Protein AF-X0X2I0-F1 (afdb_monomer_lite)

Structure (mmCIF, N/CA/C/O backbone):
data_AF-X0X2I0-F1
#
_entry.id   AF-X0X2I0-F1
#
loop_
_atom_site.group_PDB
_atom_site.id
_atom_site.type_symbol
_atom_site.label_atom_id
_atom_site.label_alt_id
_atom_site.label_comp_id
_atom_site.label_asym_id
_atom_site.label_entity_id
_atom_site.label_seq_id
_atom_site.pdbx_PDB_ins_code
_atom_site.Cartn_x
_atom_site.Cartn_y
_atom_site.Cartn_z
_atom_site.occupancy
_atom_site.B_iso_or_equiv
_atom_site.auth_seq_id
_atom_site.auth_comp_id
_atom_site.auth_asym_id
_atom_site.auth_atom_id
_atom_site.pdbx_PDB_model_num
ATOM 1 N N . MET A 1 1 ? -10.899 -8.894 27.231 1.00 37.53 1 MET A N 1
ATOM 2 C CA . MET A 1 1 ? -10.251 -10.220 27.213 1.00 37.53 1 MET A CA 1
ATOM 3 C C . MET A 1 1 ? -8.743 -10.016 27.276 1.00 37.53 1 MET A C 1
ATOM 5 O O . MET A 1 1 ? -8.305 -8.970 26.803 1.00 37.53 1 MET A O 1
ATOM 9 N N . PRO A 1 2 ? -7.964 -10.907 27.913 1.00 37.53 2 PRO A N 1
ATOM 10 C CA . PRO A 1 2 ? -6.510 -10.796 27.918 1.00 37.53 2 PRO A CA 1
ATOM 11 C C . PRO A 1 2 ? -5.947 -11.246 26.560 1.00 37.53 2 PRO A C 1
ATOM 13 O O . PRO A 1 2 ? -6.322 -12.302 26.063 1.00 37.53 2 PRO A O 1
ATOM 16 N N . TYR A 1 3 ? -5.078 -10.418 25.983 1.00 39.59 3 TYR A N 1
ATOM 17 C CA . TYR A 1 3 ? -4.310 -10.673 24.759 1.00 39.59 3 TYR A CA 1
ATOM 18 C C . TYR A 1 3 ? -3.395 -11.897 24.941 1.00 39.59 3 TYR A C 1
ATOM 20 O O . TYR A 1 3 ? -2.726 -11.996 25.975 1.00 39.59 3 TYR A O 1
ATOM 28 N N . LYS A 1 4 ? -3.356 -12.819 23.971 1.00 44.94 4 LYS A N 1
ATOM 29 C CA . LYS A 1 4 ? -2.379 -13.922 23.931 1.00 44.94 4 LYS A CA 1
ATOM 30 C C . LYS A 1 4 ? -1.211 -13.520 23.031 1.00 44.94 4 LYS A C 1
ATOM 32 O O . LYS A 1 4 ? -1.425 -13.100 21.904 1.00 44.94 4 LYS A O 1
ATOM 37 N N . GLU A 1 5 ? 0.021 -13.689 23.509 1.00 47.94 5 GLU A N 1
ATOM 38 C CA . GLU A 1 5 ? 1.270 -13.317 22.810 1.00 47.94 5 GLU A CA 1
ATOM 39 C C . GLU A 1 5 ? 1.488 -13.989 21.432 1.00 47.94 5 GLU A C 1
ATOM 41 O O . GLU A 1 5 ? 2.443 -13.647 20.740 1.00 47.94 5 GLU A O 1
ATOM 46 N N . GLU A 1 6 ? 0.610 -14.905 21.013 1.00 59.06 6 GLU A N 1
ATOM 47 C CA . GLU A 1 6 ? 0.691 -15.657 19.752 1.00 59.06 6 GLU A CA 1
ATOM 48 C C . GLU A 1 6 ? -0.297 -15.182 18.668 1.00 59.06 6 GLU A C 1
ATOM 50 O O . GLU A 1 6 ? -0.252 -15.685 17.546 1.00 59.06 6 GLU A O 1
ATOM 55 N N . GLU A 1 7 ? -1.186 -14.227 18.964 1.00 67.81 7 GLU A N 1
ATOM 56 C CA . GLU A 1 7 ? -2.144 -13.713 17.976 1.00 67.81 7 GLU A CA 1
ATOM 57 C C . GLU A 1 7 ? -1.431 -12.776 16.981 1.00 67.81 7 GLU A C 1
ATOM 59 O O . GLU A 1 7 ? -0.816 -11.787 17.398 1.00 67.81 7 GLU A O 1
ATOM 64 N N . PRO A 1 8 ? -1.462 -13.065 15.665 1.00 75.88 8 PRO A N 1
ATOM 65 C CA . PRO A 1 8 ? -0.868 -12.172 14.679 1.00 75.88 8 PRO A CA 1
ATOM 66 C C . PRO A 1 8 ? -1.657 -10.863 14.649 1.00 75.88 8 PRO A C 1
ATOM 68 O O . PRO A 1 8 ? -2.876 -10.890 14.696 1.00 75.88 8 PRO A O 1
ATOM 71 N N . PHE A 1 9 ? -0.997 -9.712 14.511 1.00 81.94 9 PHE A N 1
ATOM 72 C CA . PHE A 1 9 ? -1.718 -8.464 14.236 1.00 81.94 9 PHE A CA 1
ATOM 73 C C . PHE A 1 9 ? -2.444 -8.549 12.888 1.00 81.94 9 PHE A C 1
ATOM 75 O O . PHE A 1 9 ? -1.955 -9.205 11.962 1.00 81.94 9 PHE A O 1
ATOM 82 N N . LEU A 1 10 ? -3.547 -7.805 12.731 1.00 82.81 10 LEU A N 1
ATOM 83 C CA . LEU A 1 10 ? -4.323 -7.768 11.483 1.00 82.81 10 LEU A CA 1
ATOM 84 C C . LEU A 1 10 ? -3.435 -7.483 10.259 1.00 82.81 10 LEU A C 1
ATOM 86 O O . LEU A 1 10 ? -3.594 -8.118 9.224 1.00 82.81 10 LEU A O 1
ATOM 90 N N . ILE A 1 11 ? -2.447 -6.599 10.402 1.00 79.62 11 ILE A N 1
ATOM 91 C CA . ILE A 1 11 ? -1.491 -6.257 9.338 1.00 79.62 11 ILE A CA 1
ATOM 92 C C . ILE A 1 11 ? -0.655 -7.468 8.887 1.00 79.62 11 ILE A C 1
ATOM 94 O O . ILE A 1 11 ? -0.419 -7.699 7.707 1.00 79.62 11 ILE A O 1
ATOM 98 N N . SER A 1 12 ? -0.255 -8.320 9.834 1.00 78.44 12 SER A N 1
ATOM 99 C CA . SER A 1 12 ? 0.484 -9.545 9.521 1.00 78.44 12 SER A CA 1
ATOM 100 C C . SER A 1 12 ? -0.419 -10.565 8.835 1.00 78.44 12 SER A C 1
ATOM 102 O O . SER A 1 12 ? 0.041 -11.276 7.947 1.00 78.44 12 SER A O 1
ATOM 104 N N . TYR A 1 13 ? -1.699 -10.613 9.208 1.00 83.50 13 TYR A N 1
ATOM 105 C CA . TYR A 1 13 ? -2.690 -11.494 8.595 1.00 83.50 13 TYR A CA 1
ATOM 106 C C . TYR A 1 13 ? -3.010 -11.095 7.146 1.00 83.50 13 TYR A C 1
ATOM 108 O O . TYR A 1 13 ? -2.977 -11.942 6.254 1.00 83.50 13 TYR A O 1
ATOM 116 N N . LEU A 1 14 ? -3.267 -9.807 6.894 1.00 83.56 14 LEU A N 1
ATOM 117 C CA . LEU A 1 14 ? -3.578 -9.284 5.559 1.00 83.56 14 LEU A CA 1
ATOM 118 C C . LEU A 1 14 ? -2.376 -9.388 4.608 1.00 83.56 14 LEU A C 1
ATOM 120 O O . LEU A 1 14 ? -2.541 -9.774 3.447 1.00 83.56 14 LEU A O 1
ATOM 124 N N . GLY A 1 15 ? -1.166 -9.103 5.103 1.00 78.62 15 GLY A N 1
ATOM 125 C CA . GLY A 1 15 ? 0.053 -9.146 4.301 1.00 78.62 15 GLY A CA 1
ATOM 126 C C . GLY A 1 15 ? 0.651 -10.533 4.074 1.00 78.62 15 GLY A C 1
ATOM 127 O O . GLY A 1 15 ? 1.355 -10.742 3.078 1.00 78.62 15 GLY A O 1
ATOM 128 N N . ALA A 1 16 ? 0.368 -11.504 4.949 1.00 80.50 16 ALA A N 1
ATOM 129 C CA . ALA A 1 16 ? 0.999 -12.822 4.905 1.00 80.50 16 ALA A CA 1
ATOM 130 C C . ALA A 1 16 ? 0.879 -13.531 3.543 1.00 80.50 16 ALA A C 1
ATOM 132 O O . ALA A 1 16 ? 1.917 -13.994 3.057 1.00 80.50 16 ALA A O 1
ATOM 133 N N . PRO A 1 17 ? -0.295 -13.605 2.878 1.00 83.50 17 PRO A N 1
ATOM 134 C CA . PRO A 1 17 ? -0.405 -14.291 1.591 1.00 83.50 17 PRO A CA 1
ATOM 135 C C . PRO A 1 17 ? 0.481 -13.665 0.506 1.00 83.50 17 PRO A C 1
ATOM 137 O O . PRO A 1 17 ? 1.202 -14.379 -0.193 1.00 83.50 17 PRO A O 1
ATOM 140 N N . ALA A 1 18 ? 0.482 -12.332 0.403 1.00 81.25 18 ALA A N 1
ATOM 141 C CA . ALA A 1 18 ? 1.259 -11.607 -0.600 1.00 81.25 18 ALA A CA 1
ATOM 142 C C . ALA A 1 18 ? 2.767 -11.802 -0.396 1.00 81.25 18 ALA A C 1
ATOM 144 O O . ALA A 1 18 ? 3.488 -12.097 -1.348 1.00 81.25 18 ALA A O 1
ATOM 145 N N . VAL A 1 19 ? 3.235 -11.710 0.852 1.00 82.19 19 VAL A N 1
ATOM 146 C CA . VAL A 1 19 ? 4.648 -11.907 1.204 1.00 82.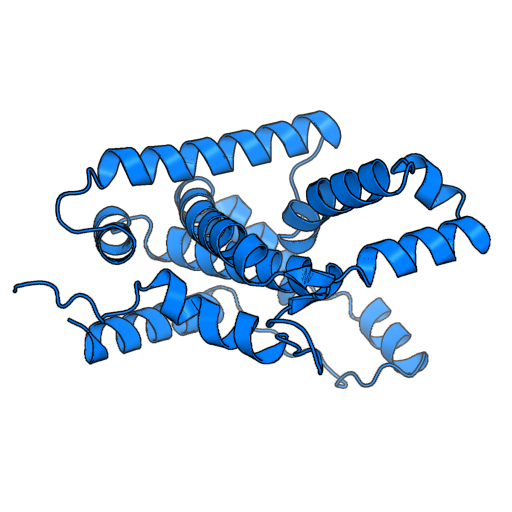19 19 VAL A CA 1
ATOM 147 C C . VAL A 1 19 ? 5.071 -13.367 1.005 1.00 82.19 19 VAL A C 1
ATOM 149 O O . VAL A 1 19 ? 6.121 -13.637 0.424 1.00 82.19 19 VAL A O 1
ATOM 152 N N . THR A 1 20 ? 4.258 -14.328 1.448 1.00 85.81 20 THR A N 1
ATOM 153 C CA . THR A 1 20 ? 4.604 -15.760 1.424 1.00 85.81 20 THR A CA 1
ATOM 154 C C . THR A 1 20 ? 4.764 -16.291 0.004 1.00 85.81 20 THR A C 1
ATOM 156 O O . THR A 1 20 ? 5.691 -17.059 -0.255 1.00 85.81 20 THR A O 1
ATOM 159 N N . ASN A 1 21 ? 3.942 -15.820 -0.937 1.00 85.31 21 ASN A N 1
ATOM 160 C CA . ASN A 1 21 ? 3.994 -16.249 -2.336 1.00 85.31 21 ASN A CA 1
ATOM 161 C C . ASN A 1 21 ? 5.296 -15.870 -3.060 1.00 85.31 21 ASN A C 1
ATOM 163 O O . ASN A 1 21 ? 5.606 -16.447 -4.102 1.00 85.31 21 ASN A O 1
ATOM 167 N N . VAL A 1 22 ? 6.069 -14.922 -2.523 1.00 86.44 22 VAL A N 1
ATOM 168 C CA . VAL A 1 22 ? 7.297 -14.420 -3.159 1.00 86.44 22 VAL A CA 1
ATOM 169 C C . VAL A 1 22 ? 8.565 -14.672 -2.337 1.00 86.44 22 VAL A C 1
ATOM 171 O O . VAL A 1 22 ? 9.672 -14.383 -2.805 1.00 86.44 22 VAL A O 1
ATOM 174 N N . ILE A 1 23 ? 8.443 -15.244 -1.131 1.00 88.25 23 ILE A N 1
ATOM 175 C CA . ILE A 1 23 ? 9.597 -15.645 -0.320 1.00 88.25 23 ILE A CA 1
ATOM 176 C C . ILE A 1 23 ? 10.363 -16.770 -1.022 1.00 88.25 23 ILE A C 1
ATOM 178 O O . ILE A 1 23 ? 9.817 -17.786 -1.447 1.00 88.25 23 ILE A O 1
ATOM 182 N N . LYS A 1 24 ? 11.684 -16.611 -1.069 1.00 88.06 24 LYS A N 1
ATOM 183 C CA . LYS A 1 24 ? 12.642 -17.593 -1.576 1.00 88.06 24 LYS A CA 1
ATOM 184 C C . LYS A 1 24 ? 13.616 -17.973 -0.460 1.00 88.06 24 LYS A C 1
ATOM 186 O O . LYS A 1 24 ? 13.961 -17.159 0.398 1.00 88.06 24 LYS A O 1
ATOM 191 N N . THR A 1 25 ? 14.111 -19.207 -0.475 1.00 86.88 25 THR A N 1
ATOM 192 C CA . THR A 1 25 ? 15.126 -19.700 0.474 1.00 86.88 25 THR A CA 1
ATOM 193 C C . THR A 1 25 ? 16.482 -19.868 -0.210 1.00 86.88 25 THR A C 1
ATOM 195 O O . THR A 1 25 ? 16.579 -19.991 -1.434 1.00 86.88 25 THR A O 1
ATOM 198 N N . ARG A 1 26 ? 17.573 -19.812 0.564 1.00 80.44 26 ARG A N 1
ATOM 199 C CA . ARG A 1 26 ? 18.921 -20.160 0.084 1.00 80.44 26 ARG A CA 1
ATOM 200 C C . ARG A 1 26 ? 19.357 -21.466 0.745 1.00 80.44 26 ARG A C 1
ATOM 202 O O . ARG A 1 26 ? 19.057 -21.683 1.909 1.00 80.44 26 ARG A O 1
ATOM 209 N N . LEU A 1 27 ? 20.154 -22.272 0.040 1.00 74.88 27 LEU A N 1
ATOM 210 C CA . LEU A 1 27 ? 20.738 -23.513 0.580 1.00 74.88 27 LEU A CA 1
ATOM 211 C C . LEU A 1 27 ? 21.545 -23.300 1.878 1.00 74.88 27 LEU A C 1
ATOM 213 O O . LEU A 1 27 ? 21.578 -24.186 2.719 1.00 74.88 27 LEU A O 1
ATOM 217 N N . LEU A 1 28 ? 22.176 -22.130 2.046 1.00 77.56 28 LEU A N 1
ATOM 218 C CA . LEU A 1 28 ? 22.989 -21.765 3.220 1.00 77.56 28 LEU A CA 1
ATOM 219 C C . LEU A 1 28 ? 22.656 -20.364 3.767 1.00 77.56 28 LEU A C 1
ATOM 221 O O . LEU A 1 28 ? 23.515 -19.666 4.298 1.00 77.56 28 LEU A O 1
ATOM 225 N N . GLY A 1 29 ? 21.419 -19.899 3.592 1.00 75.25 29 GLY A N 1
ATOM 226 C CA . GLY A 1 29 ? 21.012 -18.573 4.057 1.00 75.25 29 GLY A CA 1
ATOM 227 C C . GLY A 1 29 ? 19.517 -18.481 4.326 1.00 75.25 29 GLY A C 1
ATOM 228 O O . GLY A 1 29 ? 18.729 -19.217 3.739 1.00 75.25 29 GLY A O 1
ATOM 229 N N . GLY A 1 30 ? 19.142 -17.565 5.218 1.00 88.62 30 GLY A N 1
ATOM 230 C CA . GLY A 1 30 ? 17.748 -17.350 5.601 1.00 88.62 30 GLY A CA 1
ATOM 231 C C . GLY A 1 30 ? 16.837 -16.908 4.442 1.00 88.62 30 GLY A C 1
ATOM 232 O O . GLY A 1 30 ? 17.316 -16.638 3.331 1.00 88.62 30 GLY A O 1
ATOM 233 N N . PRO A 1 31 ? 15.521 -16.820 4.701 1.00 91.56 31 PRO A N 1
ATOM 234 C CA . PRO A 1 31 ? 14.540 -16.411 3.704 1.00 91.56 31 PRO A CA 1
ATOM 235 C C . PRO A 1 31 ? 14.810 -14.991 3.191 1.00 91.56 31 PRO A C 1
ATOM 237 O O . PRO A 1 31 ? 15.255 -14.102 3.929 1.00 91.56 31 PRO A O 1
ATOM 240 N N . TYR A 1 32 ? 14.542 -14.782 1.906 1.00 91.00 32 TYR A N 1
ATOM 241 C CA . TYR A 1 32 ? 14.705 -13.505 1.221 1.00 91.00 32 TYR A CA 1
ATOM 242 C C . TYR A 1 32 ? 13.575 -13.276 0.218 1.00 91.00 32 TYR A C 1
ATOM 244 O O . TYR A 1 32 ? 12.905 -14.213 -0.208 1.00 91.00 32 TYR A O 1
ATOM 252 N N . ILE A 1 33 ? 13.420 -12.025 -0.186 1.00 90.00 33 ILE A N 1
ATOM 253 C CA . ILE A 1 33 ? 12.563 -11.582 -1.285 1.00 90.00 33 ILE A CA 1
ATOM 254 C C . ILE A 1 33 ? 13.462 -10.903 -2.328 1.00 90.00 33 ILE A C 1
ATOM 256 O O . ILE A 1 33 ? 14.509 -10.350 -1.966 1.00 90.00 33 ILE A O 1
ATOM 260 N N . SER A 1 34 ? 13.144 -11.011 -3.621 1.00 89.25 34 SER A N 1
ATOM 261 C CA . SER A 1 34 ? 13.859 -10.186 -4.606 1.00 89.25 34 SER A CA 1
ATOM 262 C C . SER A 1 34 ? 13.459 -8.726 -4.416 1.00 89.25 34 SER A C 1
ATOM 264 O O . SER A 1 34 ? 12.368 -8.439 -3.930 1.00 89.25 34 SER A O 1
ATOM 266 N N . PHE A 1 35 ? 14.333 -7.796 -4.762 1.00 84.81 35 PHE A N 1
ATOM 267 C CA . PHE A 1 35 ? 14.056 -6.378 -4.597 1.00 84.81 35 PHE A CA 1
ATOM 268 C C . PHE A 1 35 ? 12.887 -5.912 -5.485 1.00 84.81 35 PHE A C 1
ATOM 270 O O . PHE A 1 35 ? 12.046 -5.134 -5.049 1.00 84.81 35 PHE A O 1
ATOM 277 N N . HIS A 1 36 ? 12.741 -6.492 -6.678 1.00 84.69 36 HIS A N 1
ATOM 278 C CA . HIS A 1 36 ? 11.538 -6.340 -7.496 1.00 84.69 36 HIS A CA 1
ATOM 279 C C . HIS A 1 36 ? 10.265 -6.850 -6.796 1.00 84.69 36 HIS A C 1
ATOM 281 O O . HIS A 1 36 ? 9.284 -6.115 -6.684 1.00 84.69 36 HIS A O 1
ATOM 287 N N . ASP A 1 37 ? 10.278 -8.093 -6.296 1.00 88.31 37 ASP A N 1
ATOM 288 C CA . ASP A 1 37 ? 9.114 -8.681 -5.612 1.00 88.31 37 ASP A CA 1
ATOM 289 C C . ASP A 1 37 ? 8.760 -7.880 -4.346 1.00 88.31 37 ASP A C 1
ATOM 291 O O . ASP A 1 37 ? 7.590 -7.734 -4.003 1.00 88.31 37 ASP A O 1
ATOM 295 N N . PHE A 1 38 ? 9.765 -7.307 -3.678 1.00 88.00 38 PHE A N 1
ATOM 296 C CA . PHE A 1 38 ? 9.587 -6.420 -2.534 1.00 88.00 38 PHE A CA 1
ATOM 297 C C . PHE A 1 38 ? 8.745 -5.193 -2.894 1.00 88.00 38 PHE A C 1
ATOM 299 O O . PHE A 1 38 ? 7.786 -4.907 -2.185 1.00 88.00 38 PHE A O 1
ATOM 306 N N . PHE A 1 39 ? 9.000 -4.529 -4.022 1.00 86.94 39 PHE A N 1
ATOM 307 C CA . PHE A 1 39 ? 8.194 -3.379 -4.458 1.00 86.94 39 PHE A CA 1
ATOM 308 C C . PHE A 1 39 ? 6.769 -3.723 -4.841 1.00 86.94 39 PHE A C 1
ATOM 310 O O . PHE A 1 39 ? 5.852 -2.951 -4.552 1.00 86.94 39 PHE A O 1
ATOM 317 N N . LEU A 1 40 ? 6.572 -4.879 -5.473 1.00 88.00 40 LEU A N 1
ATOM 318 C CA . LEU A 1 40 ? 5.231 -5.360 -5.780 1.00 88.00 40 LEU A CA 1
ATOM 319 C C . LEU A 1 40 ? 4.440 -5.603 -4.495 1.00 88.00 40 LEU A C 1
ATOM 321 O O . LEU A 1 40 ? 3.294 -5.168 -4.393 1.00 88.00 40 LEU A O 1
ATOM 325 N N . VAL A 1 41 ? 5.076 -6.214 -3.494 1.00 90.75 41 VAL A N 1
ATOM 326 C CA . VAL A 1 41 ? 4.486 -6.405 -2.167 1.00 90.75 41 VAL A CA 1
ATOM 327 C C . VAL A 1 41 ? 4.180 -5.062 -1.500 1.00 90.75 41 VAL A C 1
ATOM 329 O O . VAL A 1 41 ? 3.057 -4.880 -1.038 1.00 90.75 41 VAL A O 1
ATOM 332 N N . LEU A 1 42 ? 5.118 -4.105 -1.487 1.00 91.69 42 LEU A N 1
ATOM 333 C CA . LEU A 1 42 ? 4.876 -2.775 -0.910 1.00 91.69 42 LEU A CA 1
ATOM 334 C C . LEU A 1 42 ? 3.689 -2.079 -1.585 1.00 91.69 42 LEU A C 1
ATOM 336 O O . LEU A 1 42 ? 2.807 -1.574 -0.899 1.00 91.69 42 LEU A O 1
ATOM 340 N N . SER A 1 43 ? 3.636 -2.095 -2.918 1.00 91.62 43 SER A N 1
ATOM 341 C CA . SER A 1 43 ? 2.561 -1.457 -3.688 1.00 91.62 43 SER A CA 1
ATOM 342 C C . SER A 1 43 ? 1.206 -2.103 -3.407 1.00 91.62 43 SER A C 1
ATOM 344 O O . SER A 1 43 ? 0.218 -1.404 -3.179 1.00 91.62 43 SER A O 1
ATOM 346 N N . TYR A 1 44 ? 1.157 -3.437 -3.383 1.00 92.12 44 TYR A N 1
ATOM 347 C CA . TYR A 1 44 ? -0.060 -4.192 -3.095 1.00 92.12 44 TYR A CA 1
ATOM 348 C C . TYR A 1 44 ? -0.587 -3.912 -1.683 1.00 92.12 44 TYR A C 1
ATOM 350 O O . TYR A 1 44 ? -1.778 -3.645 -1.503 1.00 92.12 44 TYR A O 1
ATOM 358 N N . LEU A 1 45 ? 0.294 -3.931 -0.683 1.00 93.38 45 LEU A N 1
ATOM 359 C CA . LEU A 1 45 ? -0.098 -3.739 0.711 1.00 93.38 45 LEU A CA 1
ATOM 360 C C . LEU A 1 45 ? -0.445 -2.288 1.018 1.00 93.38 45 LEU A C 1
ATOM 362 O O . LEU A 1 45 ? -1.433 -2.040 1.701 1.00 93.38 45 LEU A O 1
ATOM 366 N N . TYR A 1 46 ? 0.263 -1.327 0.426 1.00 95.50 46 TYR A N 1
ATOM 367 C CA . TYR A 1 46 ? -0.129 0.077 0.512 1.00 95.50 46 TYR A CA 1
ATOM 368 C C . TYR A 1 46 ? -1.518 0.308 -0.093 1.00 95.50 46 TYR A C 1
ATOM 370 O O . TYR A 1 46 ? -2.359 0.963 0.518 1.00 95.50 46 TYR A O 1
ATOM 378 N N . THR A 1 47 ? -1.784 -0.273 -1.270 1.00 95.62 47 THR A N 1
ATOM 379 C CA . THR A 1 47 ? -3.098 -0.204 -1.932 1.00 95.62 47 THR A CA 1
ATOM 380 C C . THR A 1 47 ? -4.184 -0.809 -1.042 1.00 95.62 47 THR A C 1
ATOM 382 O O . THR A 1 47 ? -5.204 -0.174 -0.790 1.00 95.62 47 THR A O 1
ATOM 385 N N . THR A 1 48 ? -3.945 -2.011 -0.511 1.00 95.06 48 THR A N 1
ATOM 386 C CA . THR A 1 48 ? -4.875 -2.715 0.386 1.00 95.06 48 THR A CA 1
ATOM 387 C C . THR A 1 48 ? -5.161 -1.898 1.646 1.00 95.06 48 THR A C 1
ATOM 389 O O . THR A 1 48 ? -6.323 -1.700 2.009 1.00 95.06 48 THR A O 1
ATOM 392 N N . GLY A 1 49 ? -4.115 -1.355 2.273 1.00 96.19 49 GLY A N 1
ATOM 393 C CA . GLY A 1 49 ? -4.226 -0.463 3.420 1.00 96.19 49 GLY A CA 1
ATOM 394 C C . GLY A 1 49 ? -5.031 0.793 3.094 1.00 96.19 49 GLY A C 1
ATOM 395 O O . GLY A 1 49 ? -5.940 1.144 3.843 1.00 96.19 49 GLY A O 1
ATOM 396 N N . ALA A 1 50 ? -4.773 1.441 1.956 1.00 97.94 50 ALA A N 1
ATOM 397 C CA . ALA A 1 50 ? -5.494 2.641 1.531 1.00 97.94 50 ALA A CA 1
ATOM 398 C C . ALA A 1 50 ? -6.983 2.384 1.288 1.00 97.94 50 ALA A C 1
ATOM 400 O O . ALA A 1 50 ? -7.829 3.139 1.770 1.00 97.94 50 ALA A O 1
ATOM 401 N N . ILE A 1 51 ? -7.326 1.280 0.633 1.00 97.75 51 ILE A N 1
ATOM 402 C CA . ILE A 1 51 ? -8.721 0.866 0.449 1.00 97.75 51 ILE A CA 1
ATOM 403 C C . ILE A 1 51 ? -9.389 0.642 1.810 1.00 97.75 51 ILE A C 1
ATOM 405 O O . ILE A 1 51 ? -10.463 1.179 2.078 1.00 97.75 51 ILE A O 1
ATOM 409 N N . LEU A 1 52 ? -8.720 -0.063 2.724 1.00 96.38 52 LEU A N 1
ATOM 410 C CA . LEU A 1 52 ? -9.248 -0.315 4.062 1.00 96.38 52 LEU A CA 1
ATOM 411 C C . LEU A 1 52 ? -9.429 0.976 4.882 1.00 96.38 52 LEU A C 1
ATOM 413 O O . LEU A 1 52 ? -10.461 1.170 5.534 1.00 96.38 52 LEU A O 1
ATOM 417 N N . GLY A 1 53 ? -8.447 1.877 4.833 1.00 97.12 53 GLY A N 1
ATOM 418 C CA . GLY A 1 53 ? -8.479 3.181 5.493 1.00 97.12 53 GLY A CA 1
ATOM 419 C C . GLY A 1 53 ? -9.598 4.081 4.969 1.00 97.12 53 GLY A C 1
ATOM 420 O O . GLY A 1 53 ? -10.264 4.751 5.764 1.00 97.12 53 GLY A O 1
ATOM 421 N N . ARG A 1 54 ? -9.858 4.047 3.655 1.00 97.81 54 ARG A N 1
ATOM 422 C CA . ARG A 1 54 ? -10.995 4.723 3.013 1.00 97.81 54 ARG A CA 1
ATOM 423 C C . ARG A 1 54 ? -12.320 4.117 3.482 1.00 97.81 54 ARG A C 1
ATOM 425 O O . ARG A 1 54 ? -13.139 4.828 4.072 1.00 97.81 54 ARG A O 1
ATOM 432 N N . ALA A 1 55 ? -12.495 2.806 3.319 1.00 96.88 55 ALA A N 1
ATOM 433 C CA . ALA A 1 55 ? -13.727 2.083 3.646 1.00 96.88 55 ALA A CA 1
ATOM 434 C C . ALA A 1 55 ? -14.115 2.175 5.134 1.00 96.88 55 ALA A C 1
ATOM 436 O O . ALA A 1 55 ? -15.295 2.150 5.503 1.00 96.88 55 ALA A O 1
ATOM 437 N N . ARG A 1 56 ? -13.1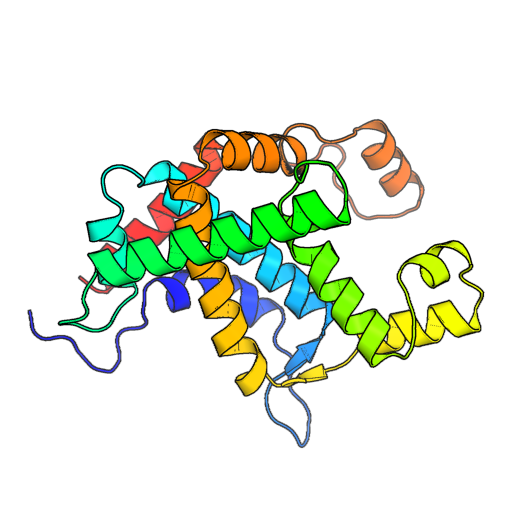25 2.284 6.031 1.00 95.56 56 ARG A N 1
ATOM 438 C CA . ARG A 1 56 ? -13.324 2.396 7.486 1.00 95.56 56 ARG A CA 1
ATOM 439 C C . ARG A 1 56 ? -12.971 3.766 8.052 1.00 95.56 56 ARG A C 1
ATOM 441 O O . ARG A 1 56 ? -12.811 3.873 9.264 1.00 95.56 56 ARG A O 1
ATOM 448 N N . ARG A 1 57 ? -12.953 4.831 7.244 1.00 94.69 57 ARG A N 1
ATOM 449 C CA . ARG A 1 57 ? -12.607 6.198 7.686 1.00 94.69 57 ARG A CA 1
ATOM 450 C C . ARG A 1 57 ? -13.347 6.647 8.953 1.00 94.69 57 ARG A C 1
ATOM 452 O O . ARG A 1 57 ? -12.733 7.162 9.881 1.00 94.69 57 ARG A O 1
ATOM 459 N N . SER A 1 58 ? -14.656 6.398 9.037 1.00 93.44 58 SER A N 1
ATOM 460 C CA . SER A 1 58 ? -15.482 6.755 10.207 1.00 93.44 58 SER A CA 1
ATOM 461 C C . SER A 1 58 ? -15.242 5.875 11.442 1.00 93.44 58 SER A C 1
ATOM 463 O O . SER A 1 58 ? -15.632 6.239 12.550 1.00 93.44 58 SER A O 1
ATOM 465 N N . LYS A 1 59 ? -14.594 4.719 11.269 1.00 93.81 59 LYS A N 1
ATOM 466 C CA . LYS A 1 59 ? -14.287 3.723 12.307 1.00 93.81 59 LYS A CA 1
ATOM 467 C C . LYS A 1 59 ? -12.781 3.458 12.422 1.00 93.81 59 LYS A C 1
ATOM 469 O O . LYS A 1 59 ? -12.373 2.412 12.925 1.00 93.81 59 LYS A O 1
ATOM 474 N N . LEU A 1 60 ? -11.951 4.405 11.987 1.00 92.62 60 LEU A N 1
ATOM 475 C CA . LEU A 1 60 ? -10.507 4.221 11.855 1.00 92.62 60 LEU A CA 1
ATOM 476 C C . LEU A 1 60 ? -9.828 3.886 13.187 1.00 92.62 60 LEU A C 1
ATOM 478 O O . LEU A 1 60 ? -8.952 3.033 13.242 1.00 92.62 60 LEU A O 1
ATOM 482 N N . SER A 1 61 ? -10.276 4.492 14.286 1.00 90.75 61 SER A N 1
ATOM 483 C CA . SER A 1 61 ? -9.752 4.190 15.623 1.00 90.75 61 SER A CA 1
ATOM 484 C C . SER A 1 61 ? -10.069 2.764 16.086 1.00 90.75 61 SER A C 1
ATOM 486 O O . SER A 1 61 ? -9.320 2.204 16.879 1.00 90.75 61 SER A O 1
ATOM 488 N N . ILE A 1 62 ? -11.157 2.156 15.603 1.00 90.69 62 ILE A N 1
ATOM 489 C CA . ILE A 1 62 ? -11.470 0.745 15.870 1.00 90.69 62 ILE A CA 1
ATOM 490 C C . ILE A 1 62 ? -10.542 -0.141 15.045 1.00 90.69 62 ILE A C 1
ATOM 492 O O . ILE A 1 62 ? -9.969 -1.076 15.591 1.00 90.69 62 ILE A O 1
ATOM 496 N N . LEU A 1 63 ? -10.352 0.188 13.764 1.00 91.00 63 LEU A N 1
ATOM 497 C CA . LEU A 1 63 ? -9.426 -0.529 12.891 1.00 91.00 63 LEU A CA 1
ATOM 498 C C . LEU A 1 63 ? -8.003 -0.533 13.467 1.00 91.00 63 LEU A C 1
ATOM 500 O O . LEU A 1 63 ? -7.406 -1.588 13.637 1.00 91.00 63 LEU A O 1
ATOM 504 N N . VAL A 1 64 ? -7.490 0.641 13.839 1.00 90.12 64 VAL A N 1
ATOM 505 C CA . VAL A 1 64 ? -6.117 0.798 14.330 1.00 90.12 64 VAL A CA 1
ATOM 506 C C . VAL A 1 64 ? -5.868 0.076 15.653 1.00 90.12 64 VAL A C 1
ATOM 508 O O . VAL A 1 64 ? -4.755 -0.385 15.880 1.00 90.12 64 VAL A O 1
ATOM 511 N N . LYS A 1 65 ? -6.883 -0.106 16.507 1.00 89.81 65 LYS A N 1
ATOM 512 C CA . LYS A 1 65 ? -6.740 -0.925 17.726 1.00 89.81 65 LYS A CA 1
ATOM 513 C C . LYS A 1 65 ? -6.307 -2.364 17.438 1.00 89.81 65 LYS A C 1
ATOM 515 O O . LYS A 1 65 ? -5.717 -2.973 18.317 1.00 89.81 65 LYS A O 1
ATOM 520 N N . MET A 1 66 ? -6.588 -2.887 16.243 1.00 88.06 66 MET A N 1
ATOM 521 C CA . MET A 1 66 ? -6.183 -4.233 15.814 1.00 88.06 66 MET A CA 1
ATOM 522 C C . MET A 1 66 ? -4.764 -4.275 15.218 1.00 88.06 66 MET A C 1
ATOM 524 O O . MET A 1 66 ? -4.270 -5.351 14.891 1.00 88.06 66 MET A O 1
ATOM 528 N N . LEU A 1 67 ? -4.116 -3.115 15.061 1.00 87.00 67 LEU A N 1
ATOM 529 C CA . LEU A 1 67 ? -2.766 -2.969 14.500 1.00 87.00 67 LEU A CA 1
ATOM 530 C C . LEU A 1 67 ? -1.712 -2.675 15.571 1.00 87.00 67 LEU A C 1
ATOM 532 O O . LEU A 1 67 ? -0.523 -2.830 15.329 1.00 87.00 67 LEU A O 1
ATOM 536 N N . VAL A 1 68 ? -2.138 -2.218 16.749 1.00 87.00 68 VAL A N 1
ATOM 537 C CA . VAL A 1 68 ? -1.240 -1.761 17.812 1.00 87.00 68 VAL A CA 1
ATOM 538 C C . VAL A 1 68 ? -1.370 -2.628 19.054 1.00 87.00 68 VAL A C 1
ATOM 540 O O . VAL A 1 68 ? -2.422 -3.201 19.333 1.00 87.00 68 VAL A O 1
ATOM 543 N N . VAL A 1 69 ? -0.301 -2.677 19.846 1.00 85.56 69 VAL A N 1
ATOM 544 C CA . VAL A 1 69 ? -0.309 -3.362 21.143 1.00 85.56 69 VAL A CA 1
ATOM 545 C C . VAL A 1 69 ? -1.370 -2.772 22.092 1.00 85.56 69 VAL A C 1
ATOM 547 O O . VAL A 1 69 ? -1.617 -1.557 22.070 1.00 85.56 69 VAL A O 1
ATOM 550 N N . PRO A 1 70 ? -1.977 -3.586 22.977 1.00 82.00 70 PRO A N 1
ATOM 551 C CA . PRO A 1 70 ? -2.893 -3.088 23.998 1.00 82.00 70 PRO A CA 1
ATOM 552 C C . PRO A 1 70 ? -2.277 -1.959 24.837 1.00 82.00 70 PRO A C 1
ATOM 554 O O . PRO A 1 70 ? -1.137 -2.045 25.285 1.00 82.00 70 PRO A O 1
ATOM 557 N N . GLY A 1 71 ? -3.045 -0.890 25.063 1.00 82.00 71 GLY A N 1
ATOM 558 C CA . GLY A 1 71 ? -2.588 0.291 25.807 1.00 82.00 71 GLY A CA 1
ATOM 559 C C . GLY A 1 71 ? -1.868 1.349 24.964 1.00 82.00 71 GLY A C 1
ATOM 560 O O . GLY A 1 71 ? -1.570 2.423 25.485 1.00 82.00 71 GLY A O 1
ATOM 561 N N . ALA A 1 72 ? -1.636 1.103 23.670 1.00 88.38 72 ALA A N 1
ATOM 562 C CA . ALA A 1 72 ? -1.103 2.117 22.767 1.00 88.38 72 ALA A CA 1
ATOM 563 C C . ALA A 1 72 ? -2.069 3.301 22.579 1.00 88.38 72 ALA A C 1
ATOM 565 O O . ALA A 1 72 ? -3.297 3.162 22.569 1.00 88.38 72 ALA A O 1
ATOM 566 N N . GLU A 1 73 ? -1.504 4.490 22.365 1.00 93.31 73 GLU A N 1
ATOM 567 C CA . GLU A 1 73 ? -2.271 5.699 22.076 1.00 93.31 73 GLU A CA 1
ATOM 568 C C . GLU A 1 73 ? -2.773 5.711 20.623 1.00 93.31 73 GLU A C 1
ATOM 570 O O . GLU A 1 73 ? -2.201 6.353 19.743 1.00 93.31 73 GLU A O 1
ATOM 575 N N . VAL A 1 74 ? -3.887 5.015 20.386 1.00 93.06 74 VAL A N 1
ATOM 576 C CA . VAL A 1 74 ? -4.529 4.823 19.069 1.00 93.06 74 VAL A CA 1
ATOM 577 C C . VAL A 1 74 ? -4.637 6.117 18.259 1.00 93.06 74 VAL A C 1
ATOM 579 O O . VAL A 1 74 ? -4.284 6.140 17.086 1.00 93.06 74 VAL A O 1
ATOM 582 N N . ASN A 1 75 ? -5.087 7.214 18.875 1.00 92.81 75 ASN A N 1
ATOM 583 C CA . ASN A 1 75 ? -5.265 8.485 18.166 1.00 92.81 75 ASN A CA 1
ATOM 584 C C . ASN A 1 75 ? -3.929 9.114 17.740 1.00 92.81 75 ASN A C 1
ATOM 586 O O . ASN A 1 75 ? -3.859 9.716 16.670 1.00 92.81 75 ASN A O 1
ATOM 590 N N . LYS A 1 76 ? -2.868 8.965 18.550 1.00 94.31 76 LYS A N 1
ATOM 591 C CA . LYS A 1 76 ? -1.522 9.412 18.162 1.00 94.31 76 LYS A CA 1
ATOM 592 C C . LYS A 1 76 ? -0.999 8.580 16.999 1.00 94.31 76 LYS A C 1
ATOM 594 O O . LYS A 1 76 ? -0.421 9.146 16.080 1.00 94.31 76 LYS A O 1
ATOM 599 N N . PHE A 1 77 ? -1.245 7.272 17.012 1.00 93.75 77 PHE A N 1
ATOM 600 C CA . PHE A 1 77 ? -0.823 6.392 15.928 1.00 93.75 77 PHE A CA 1
ATOM 601 C C . PHE A 1 77 ? -1.570 6.679 14.619 1.00 93.75 77 PHE A C 1
ATOM 603 O O . PHE A 1 77 ? -0.933 6.857 13.590 1.00 93.75 77 PHE A O 1
ATOM 610 N N . VAL A 1 78 ? -2.898 6.853 14.659 1.00 94.62 78 VAL A N 1
ATOM 611 C CA . VAL A 1 78 ? -3.686 7.310 13.495 1.00 94.62 78 VAL A CA 1
ATOM 612 C C . VAL A 1 78 ? -3.092 8.587 12.902 1.00 94.62 78 VAL A C 1
ATOM 614 O O . VAL A 1 78 ? -2.863 8.663 11.696 1.00 94.62 78 VAL A O 1
ATOM 617 N N . LYS A 1 79 ? -2.819 9.582 13.754 1.00 96.12 79 LYS A N 1
ATOM 618 C CA . LYS A 1 79 ? -2.248 10.857 13.321 1.00 96.12 79 LYS A CA 1
ATOM 619 C C . LYS A 1 79 ? -0.865 10.672 12.692 1.00 96.12 79 LYS A C 1
ATOM 621 O O . LYS A 1 79 ? -0.621 11.233 11.633 1.00 96.12 79 LYS A O 1
ATOM 626 N N . PHE A 1 80 ? -0.011 9.846 13.291 1.00 95.38 80 PHE A N 1
ATOM 627 C CA . PHE A 1 80 ? 1.300 9.499 12.742 1.00 95.38 80 PHE A CA 1
ATOM 628 C C . PHE A 1 80 ? 1.200 8.892 11.333 1.00 95.38 80 PHE A C 1
ATOM 630 O O . PHE A 1 80 ? 1.908 9.335 10.431 1.00 95.38 80 PHE A O 1
ATOM 637 N N . LEU A 1 81 ? 0.289 7.938 11.109 1.00 95.31 81 LEU A N 1
ATOM 638 C CA . LEU A 1 81 ? 0.097 7.323 9.790 1.00 95.31 81 LEU A CA 1
ATOM 639 C C . LEU A 1 81 ? -0.380 8.340 8.745 1.00 95.31 81 LEU A C 1
ATOM 641 O O . LEU A 1 81 ? 0.141 8.381 7.633 1.00 95.31 81 LEU A O 1
ATOM 645 N N . GLN A 1 82 ? -1.340 9.193 9.109 1.00 97.62 82 GLN A N 1
ATOM 646 C CA . GLN A 1 82 ? -1.848 10.249 8.227 1.00 97.62 82 GLN A CA 1
ATOM 647 C C . GLN A 1 82 ? -0.780 11.305 7.906 1.00 97.62 82 GLN A C 1
ATOM 649 O O . GLN A 1 82 ? -0.691 11.765 6.769 1.00 97.62 82 GLN A O 1
ATOM 654 N N . GLU A 1 83 ? 0.042 11.686 8.887 1.00 97.81 83 GLU A N 1
ATOM 655 C CA . GLU A 1 83 ? 1.143 12.636 8.703 1.00 97.81 83 GLU A CA 1
ATOM 656 C C . GLU A 1 83 ? 2.245 12.063 7.806 1.00 97.81 83 GLU A C 1
ATOM 658 O O . GLU A 1 83 ? 2.718 12.770 6.916 1.00 97.81 83 GLU A O 1
ATOM 663 N N . ASN A 1 84 ? 2.601 10.784 7.965 1.00 94.88 84 ASN A N 1
ATOM 664 C CA . ASN A 1 84 ? 3.558 10.115 7.079 1.00 94.88 84 ASN A CA 1
ATOM 665 C C . ASN A 1 84 ? 3.046 10.042 5.638 1.00 94.88 84 ASN A C 1
ATOM 667 O O . ASN A 1 84 ? 3.757 10.445 4.719 1.00 94.88 84 ASN A O 1
ATOM 671 N N . ALA A 1 85 ? 1.796 9.609 5.450 1.00 96.44 85 ALA A N 1
ATOM 672 C CA . ALA A 1 85 ? 1.159 9.556 4.138 1.00 96.44 85 ALA A CA 1
ATOM 673 C C . ALA A 1 85 ? 1.117 10.937 3.464 1.00 96.44 85 ALA A C 1
ATOM 675 O O . ALA A 1 85 ? 1.434 11.081 2.282 1.00 96.44 85 ALA A O 1
ATOM 676 N N . LYS A 1 86 ? 0.766 11.979 4.231 1.00 97.62 86 LYS A N 1
ATOM 677 C CA . LYS A 1 86 ? 0.760 13.364 3.751 1.00 97.62 86 LYS A CA 1
ATOM 678 C C . LYS A 1 86 ? 2.156 13.819 3.337 1.00 97.62 86 LYS A C 1
ATOM 680 O O . LYS A 1 86 ? 2.299 14.384 2.258 1.00 97.62 86 LYS A O 1
ATOM 685 N N . LYS A 1 87 ? 3.170 13.558 4.166 1.00 95.56 87 LYS A N 1
ATOM 686 C CA . LYS A 1 87 ? 4.561 13.902 3.863 1.00 95.56 87 LYS A CA 1
ATOM 687 C C . LYS A 1 87 ? 5.019 13.232 2.565 1.00 95.56 87 LYS A C 1
ATOM 689 O O . LYS A 1 87 ? 5.534 13.924 1.695 1.00 95.56 87 LYS A O 1
ATOM 694 N N . ARG A 1 88 ? 4.761 11.930 2.395 1.00 92.81 88 ARG A N 1
ATOM 695 C CA . ARG A 1 88 ? 5.103 11.203 1.162 1.00 92.81 88 ARG A CA 1
ATOM 696 C C . ARG A 1 88 ? 4.426 11.810 -0.068 1.00 92.81 88 ARG A C 1
ATOM 698 O O . ARG A 1 88 ? 5.062 11.964 -1.105 1.00 92.81 88 ARG A O 1
ATOM 705 N N . LEU A 1 89 ? 3.147 12.168 0.044 1.00 95.19 89 LEU A N 1
ATOM 706 C CA . LEU A 1 89 ? 2.404 12.802 -1.046 1.00 95.19 89 LEU A CA 1
ATOM 707 C C . LEU A 1 89 ? 2.945 14.199 -1.389 1.00 95.19 89 LEU A C 1
ATOM 709 O O . LEU A 1 89 ? 3.014 14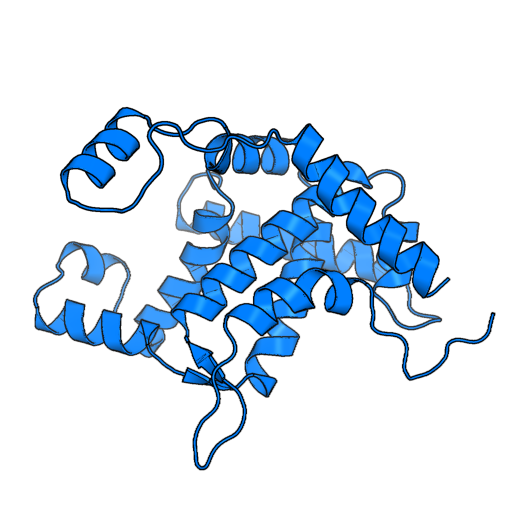.559 -2.562 1.00 95.19 89 LEU A O 1
ATOM 713 N N . GLU A 1 90 ? 3.325 14.993 -0.388 1.00 95.25 90 GLU A N 1
ATOM 714 C CA . GLU A 1 90 ? 3.966 16.298 -0.598 1.00 95.25 90 GLU A CA 1
ATOM 715 C C . GLU A 1 90 ? 5.328 16.155 -1.281 1.00 95.25 90 GLU A C 1
ATOM 717 O O . GLU A 1 90 ? 5.611 16.887 -2.224 1.00 95.25 90 GLU A O 1
ATOM 722 N N . GLU A 1 91 ? 6.141 15.189 -0.858 1.00 89.94 91 GLU A N 1
ATOM 723 C CA . GLU A 1 91 ? 7.432 14.878 -1.477 1.00 89.94 91 GLU A CA 1
ATOM 724 C C . GLU A 1 91 ? 7.260 14.477 -2.950 1.00 89.94 91 GLU A C 1
ATOM 726 O O . GLU A 1 91 ? 7.877 15.089 -3.820 1.00 89.94 91 GLU A O 1
ATOM 731 N N . PHE A 1 92 ? 6.327 13.566 -3.249 1.00 90.69 92 PHE A N 1
ATOM 732 C CA . PHE A 1 92 ? 6.001 13.176 -4.626 1.00 90.69 92 PHE A CA 1
ATOM 733 C C . PHE A 1 92 ? 5.609 14.388 -5.489 1.00 90.69 92 PHE A C 1
ATOM 735 O O . PHE A 1 92 ? 6.144 14.583 -6.579 1.00 90.69 92 PHE A O 1
ATOM 742 N N . ARG A 1 93 ? 4.711 15.247 -4.986 1.00 92.19 93 ARG A N 1
ATOM 743 C CA . ARG A 1 93 ? 4.270 16.460 -5.699 1.00 92.19 93 ARG A CA 1
ATOM 744 C C . ARG A 1 93 ? 5.406 17.452 -5.927 1.00 92.19 93 ARG A C 1
ATOM 746 O O . ARG A 1 93 ? 5.448 18.084 -6.978 1.00 92.19 93 ARG A O 1
ATOM 753 N N . ASN A 1 94 ? 6.301 17.612 -4.957 1.00 89.62 94 ASN A N 1
ATOM 754 C CA . ASN A 1 94 ? 7.435 18.526 -5.074 1.00 89.62 94 ASN A CA 1
ATOM 755 C C . ASN A 1 94 ? 8.447 18.048 -6.122 1.00 89.62 94 ASN A C 1
ATOM 757 O O . ASN A 1 94 ? 9.046 18.872 -6.810 1.00 89.62 94 ASN A O 1
ATOM 761 N N . GLU A 1 95 ? 8.632 16.734 -6.239 1.00 85.00 95 GLU A N 1
ATOM 762 C CA . GLU A 1 95 ? 9.611 16.127 -7.143 1.00 85.00 95 GLU A CA 1
ATOM 763 C C . GLU A 1 95 ? 9.071 15.989 -8.578 1.00 85.00 95 GLU A C 1
ATOM 765 O O . GLU A 1 95 ? 9.807 16.244 -9.532 1.00 85.00 95 GLU A O 1
ATOM 770 N N . LEU A 1 96 ? 7.787 15.650 -8.749 1.00 84.81 96 LEU A N 1
ATOM 771 C CA . LEU A 1 96 ? 7.187 15.370 -10.064 1.00 84.81 96 LEU A CA 1
ATOM 772 C C . LEU A 1 96 ? 6.228 16.452 -10.580 1.00 84.81 96 LEU A C 1
ATOM 774 O O . LEU A 1 96 ? 5.909 16.485 -11.768 1.00 84.81 96 LEU A O 1
ATOM 778 N N . GLY A 1 97 ? 5.796 17.380 -9.724 1.00 88.56 97 GLY A N 1
ATOM 779 C CA . GLY A 1 97 ? 4.918 18.492 -10.099 1.00 88.56 97 GLY A CA 1
ATOM 780 C C . GLY A 1 97 ? 3.445 18.114 -10.304 1.00 88.56 97 GLY A C 1
ATOM 781 O O . GLY A 1 97 ? 2.651 18.968 -10.698 1.00 88.56 97 GLY A O 1
ATOM 782 N N . ASN A 1 98 ? 3.062 16.865 -10.035 1.00 91.31 98 ASN A N 1
ATOM 783 C CA . ASN A 1 98 ? 1.704 16.338 -10.165 1.00 91.31 98 ASN A CA 1
ATOM 784 C C . ASN A 1 98 ? 1.321 15.431 -8.979 1.00 91.31 98 ASN A C 1
ATOM 786 O O . ASN A 1 98 ? 2.125 15.121 -8.101 1.00 91.31 98 ASN A O 1
ATOM 790 N N . GLU A 1 99 ? 0.048 15.041 -8.923 1.00 93.62 99 GLU A N 1
ATOM 791 C CA . GLU A 1 99 ? -0.407 13.962 -8.042 1.00 93.62 99 GLU A CA 1
ATOM 792 C C . GLU A 1 99 ? -0.128 12.600 -8.685 1.00 93.62 99 GLU A C 1
ATOM 794 O O . GLU A 1 99 ? -0.114 12.524 -9.913 1.00 93.62 99 GLU A O 1
ATOM 799 N N . PRO A 1 100 ? 0.040 11.529 -7.889 1.00 94.00 100 PRO A N 1
ATOM 800 C CA . PRO A 1 100 ? 0.178 10.191 -8.445 1.00 94.00 100 PRO A CA 1
ATOM 801 C C . PRO A 1 100 ? -1.110 9.754 -9.152 1.00 94.00 100 PRO A C 1
ATOM 803 O O . PRO A 1 100 ? -2.224 10.003 -8.664 1.00 94.00 100 PRO A O 1
ATOM 806 N N . ASP A 1 101 ? -0.949 9.051 -10.271 1.00 93.12 101 ASP A N 1
ATOM 807 C CA . ASP A 1 101 ? -2.061 8.479 -11.028 1.00 93.12 101 ASP A CA 1
ATOM 808 C C . ASP A 1 101 ? -2.417 7.073 -10.548 1.00 93.12 101 ASP A C 1
ATOM 810 O O . ASP A 1 101 ? -3.577 6.678 -10.653 1.00 93.12 101 ASP A O 1
ATOM 814 N N . THR A 1 102 ? -1.448 6.325 -10.004 1.00 93.50 102 THR A N 1
ATOM 815 C CA . THR A 1 102 ? -1.639 4.963 -9.478 1.00 93.50 102 THR A CA 1
ATOM 816 C C . THR A 1 102 ? -0.816 4.718 -8.212 1.00 93.50 102 THR A C 1
ATOM 818 O O . THR A 1 102 ? 0.213 5.355 -7.986 1.00 93.50 102 THR A O 1
ATOM 821 N N . PHE A 1 103 ? -1.222 3.745 -7.387 1.00 93.62 103 PHE A N 1
ATOM 822 C CA . PHE A 1 103 ? -0.425 3.324 -6.223 1.00 93.62 103 PHE A CA 1
ATOM 823 C C . PHE A 1 103 ? 0.930 2.751 -6.621 1.00 93.62 103 PHE A C 1
ATOM 825 O O . PHE A 1 103 ? 1.916 2.990 -5.931 1.00 93.62 103 PHE A O 1
ATOM 832 N N . PHE A 1 104 ? 0.985 2.024 -7.740 1.00 88.06 104 PHE A N 1
ATOM 833 C CA . PHE A 1 104 ? 2.242 1.495 -8.245 1.00 88.06 104 PHE A CA 1
ATOM 834 C C . PHE A 1 104 ? 3.222 2.630 -8.523 1.00 88.06 104 PHE A C 1
ATOM 836 O O . PHE A 1 104 ? 4.311 2.609 -7.977 1.00 88.06 104 PHE A O 1
ATOM 843 N N . GLU A 1 105 ? 2.832 3.659 -9.277 1.00 88.44 105 GLU A N 1
ATOM 844 C CA . GLU A 1 105 ? 3.677 4.837 -9.514 1.00 88.44 105 GLU A CA 1
ATOM 845 C C . GLU A 1 105 ? 4.111 5.508 -8.204 1.00 88.44 105 GLU A C 1
ATOM 847 O O . GLU A 1 105 ? 5.296 5.780 -8.006 1.00 88.44 105 GLU A O 1
ATOM 852 N N . PHE A 1 106 ? 3.161 5.718 -7.290 1.00 91.06 106 PHE A N 1
ATOM 853 C CA . PHE A 1 106 ? 3.400 6.397 -6.020 1.00 91.06 106 PHE A CA 1
ATOM 854 C C . PHE A 1 106 ? 4.448 5.696 -5.144 1.00 91.06 106 PHE A C 1
ATOM 856 O O . PHE A 1 106 ? 5.276 6.355 -4.512 1.00 91.06 106 PHE A O 1
ATOM 863 N N . ILE A 1 107 ? 4.433 4.360 -5.118 1.00 89.75 107 ILE A N 1
ATOM 864 C CA . ILE A 1 107 ? 5.393 3.550 -4.358 1.00 89.75 107 ILE A CA 1
ATOM 865 C C . ILE A 1 107 ? 6.681 3.330 -5.149 1.00 89.75 107 ILE A C 1
ATOM 867 O O . ILE A 1 107 ? 7.776 3.485 -4.612 1.00 89.75 107 ILE A O 1
ATOM 871 N N . TYR A 1 108 ? 6.564 3.004 -6.433 1.00 81.31 108 TYR A N 1
ATOM 872 C CA . TYR A 1 108 ? 7.683 2.655 -7.298 1.00 81.31 108 TYR A CA 1
ATOM 873 C C . TYR A 1 108 ? 8.653 3.822 -7.480 1.00 81.31 108 TYR A C 1
ATOM 875 O O . TYR A 1 108 ? 9.857 3.596 -7.486 1.00 81.31 108 TYR A O 1
ATOM 883 N N . PHE A 1 109 ? 8.166 5.063 -7.574 1.00 76.25 109 PHE A N 1
ATOM 884 C CA . PHE A 1 109 ? 9.011 6.231 -7.831 1.00 76.25 109 PHE A CA 1
ATOM 885 C C . PHE A 1 109 ? 10.178 6.373 -6.835 1.00 76.25 109 PHE A C 1
ATOM 887 O O . PHE A 1 109 ? 11.340 6.339 -7.245 1.00 76.25 109 PHE A O 1
ATOM 894 N N . ARG A 1 110 ? 9.892 6.422 -5.529 1.00 73.69 110 ARG A N 1
ATOM 895 C CA . ARG A 1 110 ? 10.926 6.564 -4.483 1.00 73.69 110 ARG A CA 1
ATOM 896 C C . ARG A 1 110 ? 11.852 5.376 -4.366 1.00 73.69 110 ARG A C 1
ATOM 898 O O . ARG A 1 110 ? 13.047 5.492 -4.097 1.00 73.69 110 ARG A O 1
ATOM 905 N N . GLU A 1 111 ? 11.254 4.211 -4.492 1.00 75.44 111 GLU A N 1
ATOM 906 C CA . GLU A 1 111 ? 11.946 2.969 -4.266 1.00 75.44 111 GLU A CA 1
ATOM 907 C C . GLU A 1 111 ? 12.920 2.662 -5.415 1.00 75.44 111 GLU A C 1
ATOM 909 O O . GLU A 1 111 ? 14.054 2.233 -5.192 1.00 75.44 111 GLU A O 1
ATOM 914 N N . VAL A 1 112 ? 12.528 2.984 -6.650 1.00 71.38 112 VAL A N 1
ATOM 915 C CA . VAL A 1 112 ? 13.417 2.948 -7.812 1.00 71.38 112 VAL A CA 1
ATOM 916 C C . VAL A 1 112 ? 14.490 4.011 -7.733 1.00 71.38 112 VAL A C 1
ATOM 918 O O . VAL A 1 112 ? 15.635 3.704 -8.053 1.00 71.38 112 VAL A O 1
ATOM 921 N N . GLU A 1 113 ? 14.173 5.225 -7.298 1.00 72.19 113 GLU A N 1
ATOM 922 C CA . GLU A 1 113 ? 15.197 6.246 -7.086 1.00 72.19 113 GLU A CA 1
ATOM 923 C C . GLU A 1 113 ? 16.259 5.766 -6.088 1.00 72.19 113 GLU A C 1
ATOM 925 O O . GLU A 1 113 ? 17.441 5.730 -6.426 1.00 72.19 113 GLU A O 1
ATOM 930 N N . SER A 1 114 ? 15.839 5.242 -4.935 1.00 73.00 114 SER A N 1
ATOM 931 C CA . SER A 1 114 ? 16.745 4.664 -3.931 1.00 73.00 114 SER A CA 1
ATOM 932 C C . SER A 1 114 ? 17.599 3.520 -4.499 1.00 73.00 114 SER A C 1
ATOM 934 O O . SER A 1 114 ? 18.794 3.404 -4.213 1.00 73.00 114 SER A O 1
ATOM 936 N N . ALA A 1 115 ? 17.008 2.672 -5.345 1.00 71.44 115 ALA A N 1
ATOM 937 C CA . ALA A 1 115 ? 17.707 1.578 -6.015 1.00 71.44 115 ALA A CA 1
ATOM 938 C C . ALA A 1 115 ? 18.743 2.063 -7.032 1.00 71.44 115 ALA A C 1
ATOM 940 O O . ALA A 1 115 ? 19.841 1.508 -7.140 1.00 71.44 115 ALA A O 1
ATOM 941 N N . LEU A 1 116 ? 18.384 3.091 -7.801 1.00 72.12 116 LEU A N 1
ATOM 942 C CA . LEU A 1 116 ? 19.259 3.721 -8.777 1.00 72.12 116 LEU A CA 1
ATOM 943 C C . LEU A 1 116 ? 20.436 4.376 -8.069 1.00 72.12 116 LEU A C 1
ATOM 945 O O . LEU A 1 116 ? 21.575 4.100 -8.443 1.00 72.12 116 LEU A O 1
ATOM 949 N N . GLU A 1 117 ? 20.180 5.149 -7.017 1.00 77.44 117 GLU A N 1
ATOM 950 C CA . GLU A 1 117 ? 21.216 5.774 -6.198 1.00 77.44 117 GLU A CA 1
ATOM 951 C C . GLU A 1 117 ? 22.176 4.727 -5.626 1.00 77.44 117 GLU A C 1
ATOM 953 O O . GLU A 1 117 ? 23.393 4.841 -5.800 1.00 77.44 117 GLU A O 1
ATOM 958 N N . GLY A 1 118 ? 21.644 3.645 -5.045 1.00 72.81 118 GLY A N 1
ATOM 959 C CA . GLY A 1 118 ? 22.442 2.517 -4.554 1.00 72.81 118 GLY A CA 1
ATOM 960 C C . GLY A 1 118 ? 23.281 1.837 -5.646 1.00 72.81 118 GLY A C 1
ATOM 961 O O . GLY A 1 118 ? 24.384 1.353 -5.383 1.00 72.81 118 GLY A O 1
ATOM 962 N N . ALA A 1 119 ? 22.809 1.853 -6.895 1.00 69.56 119 ALA A N 1
ATOM 963 C CA . ALA A 1 119 ? 23.528 1.350 -8.066 1.00 69.56 119 ALA A CA 1
ATOM 964 C C . ALA A 1 119 ? 24.474 2.386 -8.719 1.00 69.56 119 ALA A C 1
ATOM 966 O O . ALA A 1 119 ? 25.159 2.061 -9.705 1.00 69.56 119 ALA A O 1
ATOM 967 N N . GLY A 1 120 ? 24.534 3.614 -8.190 1.00 73.69 120 GLY A N 1
ATOM 968 C CA . GLY A 1 120 ? 25.286 4.738 -8.752 1.00 73.69 120 GLY A CA 1
ATOM 969 C C . GLY A 1 120 ? 24.714 5.233 -10.084 1.00 73.69 120 GLY A C 1
ATOM 970 O O . GLY A 1 120 ? 25.473 5.515 -11.016 1.00 73.69 120 GLY A O 1
ATOM 971 N N . LEU A 1 121 ? 23.389 5.244 -10.204 1.00 72.81 121 LEU A N 1
ATOM 972 C CA . LEU A 1 121 ? 22.606 5.685 -11.356 1.00 72.81 121 LEU A CA 1
ATOM 973 C C . LEU A 1 121 ? 21.627 6.784 -10.918 1.00 72.81 121 LEU A C 1
ATOM 975 O O . LEU A 1 121 ? 21.255 6.862 -9.754 1.00 72.81 121 LEU A O 1
ATOM 979 N N . SER A 1 122 ? 21.183 7.612 -11.860 1.00 72.19 122 SER A N 1
ATOM 980 C CA . SER A 1 122 ? 20.082 8.564 -11.655 1.00 72.19 122 SER A CA 1
ATOM 981 C C . SER A 1 122 ? 18.865 8.192 -12.505 1.00 72.19 122 SER A C 1
ATOM 983 O O . SER A 1 122 ? 18.990 7.477 -13.504 1.00 72.19 122 SER A O 1
ATOM 985 N N . LEU A 1 123 ? 17.689 8.736 -12.183 1.00 65.44 123 LEU A N 1
ATOM 986 C CA . LEU A 1 123 ? 16.492 8.605 -13.028 1.00 65.44 123 LEU A CA 1
ATOM 987 C C . LEU A 1 123 ? 16.743 9.099 -14.465 1.00 65.44 123 LEU A C 1
ATOM 989 O O . LEU A 1 123 ? 16.300 8.481 -15.432 1.00 65.44 123 LEU A O 1
ATOM 993 N N . THR A 1 124 ? 17.557 10.147 -14.639 1.00 65.69 124 THR A N 1
ATOM 994 C CA . THR A 1 124 ? 17.932 10.647 -15.976 1.00 65.69 124 THR A CA 1
ATOM 995 C C . THR A 1 124 ? 18.798 9.666 -16.774 1.00 65.69 124 THR A C 1
ATOM 997 O O . THR A 1 124 ? 18.820 9.709 -18.009 1.00 65.69 124 THR A O 1
ATOM 1000 N N . ASP A 1 125 ? 19.478 8.732 -16.101 1.00 61.81 125 ASP A N 1
ATOM 1001 C CA . ASP A 1 125 ? 20.260 7.685 -16.754 1.00 61.81 125 ASP A CA 1
ATOM 1002 C C . ASP A 1 125 ? 19.390 6.564 -17.337 1.00 61.81 125 ASP A C 1
ATOM 1004 O O . ASP A 1 125 ? 19.864 5.876 -18.250 1.00 61.81 125 ASP A O 1
ATOM 1008 N N . ILE A 1 126 ? 18.135 6.411 -16.880 1.00 58.66 126 ILE A N 1
ATOM 1009 C CA . ILE A 1 126 ? 17.159 5.454 -17.435 1.00 58.66 126 ILE A CA 1
ATOM 1010 C C . ILE A 1 126 ? 16.799 5.827 -18.879 1.00 58.66 126 ILE A C 1
ATOM 1012 O O . ILE A 1 126 ? 16.744 4.969 -19.758 1.00 58.66 126 ILE A O 1
ATOM 1016 N N . VAL A 1 127 ? 16.650 7.119 -19.169 1.00 55.16 127 VAL A N 1
ATOM 1017 C CA . VAL A 1 127 ? 16.320 7.609 -20.522 1.00 55.16 127 VAL A CA 1
ATOM 1018 C C . VAL A 1 127 ? 17.463 7.344 -21.520 1.00 55.16 127 VAL A C 1
ATOM 1020 O O . VAL A 1 127 ? 17.245 7.254 -22.724 1.00 55.16 127 VAL A O 1
ATOM 1023 N N . LYS A 1 128 ? 18.696 7.152 -21.027 1.00 59.97 128 LYS A N 1
ATOM 1024 C CA . LYS A 1 128 ? 19.910 6.878 -21.821 1.00 59.97 128 LYS A CA 1
ATOM 1025 C C . LYS A 1 128 ? 20.408 5.438 -21.640 1.00 59.97 128 LYS A C 1
ATOM 1027 O O . LYS A 1 128 ? 21.622 5.195 -21.619 1.00 59.97 128 LYS A O 1
ATOM 1032 N N . ILE A 1 129 ? 19.499 4.479 -21.444 1.00 60.69 129 ILE A N 1
ATOM 1033 C CA . ILE A 1 129 ? 19.863 3.078 -21.204 1.00 60.69 129 ILE A CA 1
ATOM 1034 C C . ILE A 1 129 ? 20.609 2.495 -22.412 1.00 60.69 129 ILE A C 1
ATOM 1036 O O . ILE A 1 129 ? 20.058 2.270 -23.484 1.00 60.69 129 ILE A O 1
ATOM 1040 N N . ASN A 1 130 ? 21.886 2.183 -22.197 1.00 67.00 130 ASN A N 1
ATOM 1041 C CA . ASN A 1 130 ? 22.641 1.234 -23.008 1.00 67.00 130 ASN A CA 1
ATOM 1042 C C . ASN A 1 130 ? 22.672 -0.138 -22.311 1.00 67.00 130 ASN A C 1
ATOM 1044 O O . ASN A 1 130 ? 22.334 -0.259 -21.131 1.00 67.00 130 ASN A O 1
ATOM 1048 N N . THR A 1 131 ? 23.129 -1.178 -23.012 1.00 67.44 131 THR A N 1
ATOM 1049 C CA . THR A 1 131 ? 23.141 -2.568 -22.515 1.00 67.44 131 THR A CA 1
ATOM 1050 C C . THR A 1 131 ? 23.840 -2.720 -21.158 1.00 67.44 131 THR A C 1
ATOM 1052 O O . THR A 1 131 ? 23.394 -3.485 -20.308 1.00 67.44 131 THR A O 1
ATOM 1055 N N . ARG A 1 132 ? 24.902 -1.944 -20.896 1.00 68.56 132 ARG A N 1
ATOM 1056 C CA . ARG A 1 132 ? 25.634 -1.987 -19.619 1.00 68.56 132 ARG A CA 1
ATOM 1057 C C . ARG A 1 132 ? 24.817 -1.406 -18.463 1.00 68.56 132 ARG A C 1
ATOM 1059 O O . ARG A 1 132 ? 24.820 -1.979 -17.376 1.00 68.56 132 ARG A O 1
ATOM 1066 N N . ARG A 1 133 ? 24.134 -0.280 -18.684 1.00 66.50 133 ARG A N 1
ATOM 1067 C CA . ARG A 1 133 ? 23.253 0.356 -17.688 1.00 66.50 133 ARG A CA 1
ATOM 1068 C C . ARG A 1 133 ? 22.001 -0.487 -17.439 1.00 66.50 133 ARG A C 1
ATOM 1070 O O . ARG A 1 133 ? 21.652 -0.691 -16.282 1.00 66.50 133 ARG A O 1
ATOM 1077 N N . LYS A 1 134 ? 21.425 -1.084 -18.492 1.00 69.69 134 LYS A N 1
ATOM 1078 C CA . LYS A 1 134 ? 20.328 -2.064 -18.390 1.00 69.69 134 LYS A CA 1
ATOM 1079 C C . LYS A 1 134 ? 20.702 -3.239 -17.484 1.00 69.69 134 LYS A C 1
ATOM 1081 O O . LYS A 1 134 ? 19.957 -3.573 -16.575 1.00 69.69 134 LYS A O 1
ATOM 1086 N N . ASN A 1 135 ? 21.882 -3.826 -17.690 1.00 73.75 135 ASN A N 1
ATOM 1087 C CA . ASN A 1 135 ? 22.335 -4.969 -16.893 1.00 73.75 135 ASN A CA 1
ATOM 1088 C C . ASN A 1 135 ? 22.594 -4.603 -15.425 1.00 73.75 135 ASN A C 1
ATOM 1090 O O . ASN A 1 135 ? 22.331 -5.415 -14.543 1.00 73.75 135 ASN A O 1
ATOM 1094 N N . LYS A 1 136 ? 23.095 -3.390 -15.148 1.00 75.38 136 LYS A N 1
ATOM 1095 C CA . LYS A 1 136 ? 23.219 -2.892 -13.769 1.00 75.38 136 LYS A CA 1
ATOM 1096 C C . LYS A 1 136 ? 21.855 -2.742 -13.099 1.00 75.38 136 LYS A C 1
ATOM 1098 O O . LYS A 1 136 ? 21.715 -3.157 -11.957 1.00 75.38 136 LYS A O 1
ATOM 1103 N N . LEU A 1 137 ? 20.880 -2.192 -13.822 1.00 72.75 137 LEU A N 1
ATOM 1104 C CA . LEU A 1 137 ? 19.519 -2.013 -13.332 1.00 72.75 137 LEU A CA 1
ATOM 1105 C C . LEU A 1 137 ? 18.869 -3.362 -13.007 1.00 72.75 137 LEU A C 1
ATOM 1107 O O . LEU A 1 137 ? 18.449 -3.570 -11.878 1.00 72.75 137 LEU A O 1
ATOM 1111 N N . ILE A 1 138 ? 18.888 -4.309 -13.952 1.00 75.88 138 ILE A N 1
ATOM 1112 C CA . ILE A 1 138 ? 18.368 -5.672 -13.745 1.00 75.88 138 ILE A CA 1
ATOM 1113 C C . ILE A 1 138 ? 19.002 -6.304 -12.503 1.00 75.88 138 ILE A C 1
ATOM 1115 O O . ILE A 1 138 ? 18.301 -6.822 -11.645 1.00 75.88 138 ILE A O 1
ATOM 1119 N N . LYS A 1 139 ? 20.326 -6.185 -12.353 1.00 79.69 139 LYS A N 1
ATOM 1120 C CA . LYS A 1 139 ? 21.031 -6.732 -11.192 1.00 79.69 139 LYS A CA 1
ATOM 1121 C C . LYS A 1 139 ? 20.605 -6.088 -9.865 1.00 79.69 139 LYS A C 1
ATOM 1123 O O . LYS A 1 139 ? 20.596 -6.790 -8.860 1.00 79.69 139 LYS A O 1
ATOM 1128 N N . ALA A 1 140 ? 20.290 -4.792 -9.854 1.00 77.19 140 ALA A N 1
ATOM 1129 C CA . ALA A 1 140 ? 19.774 -4.110 -8.667 1.00 77.19 140 ALA A CA 1
ATOM 1130 C C . ALA A 1 140 ? 18.362 -4.608 -8.310 1.00 77.19 140 ALA A C 1
ATOM 1132 O O . ALA A 1 140 ? 18.093 -4.918 -7.155 1.00 77.19 140 ALA A O 1
ATOM 1133 N N . PHE A 1 141 ? 17.487 -4.792 -9.303 1.00 77.75 141 PHE A N 1
ATOM 1134 C CA . PHE A 1 141 ? 16.146 -5.356 -9.092 1.00 77.75 141 PHE A CA 1
ATOM 1135 C C . PHE A 1 141 ? 16.149 -6.845 -8.701 1.00 77.75 141 PHE A C 1
ATOM 1137 O O . PHE A 1 141 ? 15.262 -7.293 -7.974 1.00 77.75 141 PHE A O 1
ATOM 1144 N N . ASP A 1 142 ? 17.174 -7.595 -9.110 1.00 82.31 142 ASP A N 1
ATOM 1145 C CA . ASP A 1 142 ? 17.409 -8.983 -8.691 1.00 82.31 142 ASP A CA 1
ATOM 1146 C C . ASP A 1 142 ? 18.142 -9.095 -7.342 1.00 82.31 142 ASP A C 1
ATOM 1148 O O . ASP A 1 142 ? 18.429 -10.207 -6.868 1.00 82.31 142 ASP A O 1
ATOM 1152 N N . GLU A 1 143 ? 18.475 -7.968 -6.702 1.00 85.38 143 GLU A N 1
ATOM 1153 C CA . GLU A 1 143 ? 19.125 -7.991 -5.401 1.00 85.38 143 GLU A CA 1
ATOM 1154 C C . GLU A 1 143 ? 18.221 -8.668 -4.366 1.00 85.38 143 GLU A C 1
ATOM 1156 O O . GLU A 1 143 ? 16.995 -8.569 -4.368 1.00 85.38 143 GLU A O 1
ATOM 1161 N N . LYS A 1 144 ? 18.842 -9.438 -3.478 1.00 89.50 144 LYS A N 1
ATOM 1162 C CA . LYS A 1 144 ? 18.130 -10.259 -2.507 1.00 89.50 144 LYS A CA 1
ATOM 1163 C C . LYS A 1 144 ? 17.998 -9.499 -1.196 1.00 89.50 144 LYS A C 1
ATOM 1165 O O . LYS A 1 144 ? 18.970 -9.411 -0.442 1.00 89.50 144 LYS A O 1
ATOM 1170 N N . VAL A 1 145 ? 16.791 -9.059 -0.875 1.00 86.94 145 VAL A N 1
ATOM 1171 C CA . VAL A 1 145 ? 16.476 -8.411 0.398 1.00 86.94 145 VAL A CA 1
ATOM 1172 C C . VAL A 1 145 ? 16.205 -9.481 1.446 1.00 86.94 145 VAL A C 1
ATOM 1174 O O . VAL A 1 145 ? 15.327 -10.328 1.288 1.00 86.94 145 VAL A O 1
ATOM 1177 N N . ALA A 1 146 ? 16.976 -9.478 2.533 1.00 90.06 146 ALA A N 1
ATOM 1178 C CA . ALA A 1 146 ? 16.737 -10.398 3.641 1.00 90.06 146 ALA A CA 1
ATOM 1179 C C . ALA A 1 146 ? 15.353 -10.135 4.253 1.00 90.06 146 ALA A C 1
ATOM 1181 O O . ALA A 1 146 ? 15.050 -8.989 4.589 1.00 90.06 146 ALA A O 1
ATOM 1182 N N . LEU A 1 147 ? 14.553 -11.185 4.472 1.00 87.25 147 LEU A N 1
ATOM 1183 C CA . LEU A 1 147 ? 13.175 -11.027 4.952 1.00 87.25 147 LEU A CA 1
ATOM 1184 C C . LEU A 1 147 ? 13.116 -10.268 6.285 1.00 87.25 147 LEU A C 1
ATOM 1186 O O . LEU A 1 147 ? 12.327 -9.348 6.431 1.00 87.25 147 LEU A O 1
ATOM 1190 N N . LYS A 1 148 ? 14.051 -10.545 7.204 1.00 87.44 148 LYS A N 1
ATOM 1191 C CA . LYS A 1 148 ? 14.173 -9.831 8.488 1.00 87.44 148 LYS A CA 1
ATOM 1192 C C . LYS A 1 148 ? 14.322 -8.306 8.338 1.00 87.44 148 LYS A C 1
ATOM 1194 O O . LYS A 1 148 ? 13.941 -7.574 9.243 1.00 87.44 148 LYS A O 1
ATOM 1199 N N . LYS A 1 149 ? 14.904 -7.830 7.229 1.00 87.06 149 LYS A N 1
ATOM 1200 C CA . LYS A 1 149 ? 15.011 -6.395 6.915 1.00 87.06 149 LYS A CA 1
ATOM 1201 C C . LYS A 1 149 ? 13.762 -5.872 6.200 1.00 87.06 149 LYS A C 1
ATOM 1203 O O . LYS A 1 149 ? 13.360 -4.748 6.461 1.00 87.06 149 LYS A O 1
ATOM 1208 N N . ALA A 1 150 ? 13.167 -6.681 5.324 1.00 87.12 150 ALA A N 1
ATOM 1209 C CA . ALA A 1 150 ? 11.985 -6.316 4.545 1.00 87.12 150 ALA A CA 1
ATOM 1210 C C . ALA A 1 150 ? 10.712 -6.216 5.399 1.00 87.12 150 ALA A C 1
ATOM 1212 O O . ALA A 1 150 ? 9.947 -5.273 5.233 1.00 87.12 150 ALA A O 1
ATOM 1213 N N . SER A 1 151 ? 10.497 -7.154 6.327 1.00 87.06 151 SER A N 1
ATOM 1214 C CA . SER A 1 151 ? 9.269 -7.259 7.127 1.00 87.06 151 SER A CA 1
ATOM 1215 C C . SER A 1 151 ? 8.838 -5.960 7.820 1.00 87.06 151 SER A C 1
ATOM 1217 O O . SER A 1 151 ? 7.699 -5.563 7.608 1.00 87.06 151 SER A O 1
ATOM 1219 N N . PRO A 1 152 ? 9.692 -5.249 8.588 1.00 87.31 152 PRO A N 1
ATOM 1220 C CA . PRO A 1 152 ? 9.256 -4.012 9.240 1.00 87.31 152 PRO A CA 1
ATOM 1221 C C . PRO A 1 152 ? 8.895 -2.899 8.245 1.00 87.31 152 PRO A C 1
ATOM 1223 O O . PRO A 1 152 ? 8.024 -2.088 8.538 1.00 87.31 152 PRO A O 1
ATOM 1226 N N . ILE A 1 153 ? 9.531 -2.863 7.068 1.00 89.44 153 ILE A N 1
ATOM 1227 C CA . ILE A 1 153 ? 9.216 -1.881 6.019 1.00 89.44 153 ILE A CA 1
ATOM 1228 C C . ILE A 1 153 ? 7.867 -2.218 5.381 1.00 89.44 153 ILE A C 1
ATOM 1230 O O . ILE A 1 153 ? 7.036 -1.335 5.205 1.00 89.44 153 ILE A O 1
ATOM 1234 N N . ILE A 1 154 ? 7.632 -3.501 5.095 1.00 89.88 154 ILE A N 1
ATOM 1235 C CA . ILE A 1 154 ? 6.357 -4.000 4.574 1.00 89.88 154 ILE A CA 1
ATOM 1236 C C . ILE A 1 154 ? 5.203 -3.613 5.500 1.00 89.88 154 ILE A C 1
ATOM 1238 O O . ILE A 1 154 ? 4.242 -2.998 5.044 1.00 89.88 154 ILE A O 1
ATOM 1242 N N . THR A 1 155 ? 5.333 -3.910 6.795 1.00 90.31 155 THR A N 1
ATOM 1243 C CA . THR A 1 155 ? 4.325 -3.555 7.800 1.00 90.31 155 THR A CA 1
ATOM 1244 C C . THR A 1 155 ? 4.064 -2.053 7.822 1.00 90.31 155 THR A C 1
ATOM 1246 O O . THR A 1 155 ? 2.912 -1.633 7.762 1.00 90.31 155 THR A O 1
ATOM 1249 N N . LEU A 1 156 ? 5.124 -1.239 7.832 1.00 90.62 156 LEU A N 1
ATOM 1250 C CA . LEU A 1 156 ? 4.985 0.214 7.860 1.00 90.62 156 LEU A CA 1
ATOM 1251 C C . LEU A 1 156 ? 4.250 0.758 6.627 1.00 90.62 156 LEU A C 1
ATOM 1253 O O . LEU A 1 156 ? 3.436 1.661 6.771 1.00 90.62 156 LEU A O 1
ATOM 1257 N N . TYR A 1 157 ? 4.515 0.231 5.428 1.00 92.19 157 TYR A N 1
ATOM 1258 C CA . TYR A 1 157 ? 3.845 0.686 4.201 1.00 92.19 157 TYR A CA 1
ATOM 1259 C C . TYR A 1 157 ? 2.361 0.322 4.185 1.00 92.19 157 TYR A C 1
ATOM 1261 O O . TYR A 1 157 ? 1.540 1.116 3.732 1.00 92.19 157 TYR A O 1
ATOM 1269 N N . GLU A 1 158 ? 2.002 -0.853 4.692 1.00 92.75 158 GLU A N 1
ATOM 1270 C CA . GLU A 1 158 ? 0.602 -1.255 4.803 1.00 92.75 158 GLU A CA 1
ATOM 1271 C C . GLU A 1 158 ? -0.163 -0.348 5.785 1.00 92.75 158 GLU A C 1
ATOM 1273 O O . GLU A 1 158 ? -1.240 0.162 5.467 1.00 92.75 158 GLU A O 1
ATOM 1278 N N . GLU A 1 159 ? 0.430 -0.065 6.949 1.00 94.50 159 GLU A N 1
ATOM 1279 C CA . GLU A 1 159 ? -0.134 0.855 7.944 1.00 94.50 159 GLU A CA 1
ATOM 1280 C C . GLU A 1 159 ? -0.205 2.294 7.417 1.00 94.50 159 GLU A C 1
ATOM 1282 O O . GLU A 1 159 ? -1.212 2.983 7.593 1.00 94.50 159 GLU A O 1
ATOM 1287 N N . GLU A 1 160 ? 0.845 2.765 6.741 1.00 95.50 160 GLU A N 1
ATOM 1288 C CA . GLU A 1 160 ? 0.856 4.082 6.105 1.00 95.50 160 GLU A CA 1
ATOM 1289 C C . GLU A 1 160 ? -0.252 4.183 5.050 1.00 95.50 160 GLU A C 1
ATOM 1291 O O . GLU A 1 160 ? -0.951 5.197 5.007 1.00 95.50 160 GLU A O 1
ATOM 1296 N N . GLY A 1 161 ? -0.485 3.115 4.279 1.00 97.00 161 GLY A N 1
ATOM 1297 C CA . GLY A 1 161 ? -1.615 2.995 3.362 1.00 97.00 161 GLY A CA 1
ATOM 1298 C C . GLY A 1 161 ? -2.948 3.261 4.064 1.00 97.00 161 GLY A C 1
ATOM 1299 O O . GLY A 1 161 ? -3.729 4.086 3.599 1.00 97.00 161 GLY A O 1
ATOM 1300 N N . ILE A 1 162 ? -3.189 2.667 5.239 1.00 97.44 162 ILE A N 1
ATOM 1301 C CA . ILE A 1 162 ? -4.398 2.935 6.049 1.00 97.44 162 ILE A CA 1
ATOM 1302 C C . ILE A 1 162 ? -4.518 4.425 6.400 1.00 97.44 162 ILE A C 1
ATOM 1304 O O . ILE A 1 162 ? -5.598 5.019 6.276 1.00 97.44 162 ILE A O 1
ATOM 1308 N N . GLY A 1 163 ? -3.406 5.049 6.796 1.00 97.50 163 GLY A N 1
ATOM 1309 C CA . GLY A 1 163 ? -3.324 6.493 7.007 1.00 97.50 163 GLY A CA 1
ATOM 1310 C C . GLY A 1 163 ? -3.723 7.279 5.757 1.00 97.50 163 GLY A C 1
ATOM 1311 O O . GLY A 1 163 ? -4.623 8.121 5.826 1.00 97.50 163 GLY A O 1
ATOM 1312 N N . PHE A 1 164 ? -3.118 6.952 4.616 1.00 98.38 164 PHE A N 1
ATOM 1313 C CA . PHE A 1 164 ? -3.364 7.579 3.319 1.00 98.38 164 PHE A CA 1
ATOM 1314 C C . PHE A 1 164 ? -4.833 7.499 2.909 1.00 98.38 164 PHE A C 1
ATOM 1316 O O . PHE A 1 164 ? -5.458 8.531 2.674 1.00 98.38 164 PHE A O 1
ATOM 1323 N N . GLY A 1 165 ? -5.409 6.297 2.913 1.00 98.19 165 GLY A N 1
ATOM 1324 C CA . GLY A 1 165 ? -6.801 6.053 2.540 1.00 98.19 165 GLY A CA 1
ATOM 1325 C C . GLY A 1 165 ? -7.806 6.860 3.347 1.00 98.19 165 GLY A C 1
ATOM 1326 O O . GLY A 1 165 ? -8.789 7.386 2.825 1.00 98.19 165 GLY A O 1
ATOM 1327 N N . SER A 1 166 ? -7.534 6.999 4.644 1.00 98.00 166 SER A N 1
ATOM 1328 C CA . SER A 1 166 ? -8.395 7.763 5.544 1.00 98.00 166 SER A CA 1
ATOM 1329 C C . SER A 1 166 ? -8.286 9.283 5.363 1.00 98.00 166 SER A C 1
ATOM 1331 O O . SER A 1 166 ? -9.264 10.004 5.599 1.00 98.00 166 SER A O 1
ATOM 1333 N N . ALA A 1 167 ? -7.103 9.772 4.974 1.00 98.19 167 ALA A N 1
ATOM 1334 C CA . ALA A 1 167 ? -6.805 11.192 4.807 1.00 98.19 167 ALA A CA 1
ATOM 1335 C C . ALA A 1 167 ? -7.148 11.706 3.401 1.00 98.19 167 ALA A C 1
ATOM 1337 O O . ALA A 1 167 ? -7.588 12.848 3.270 1.00 98.19 167 ALA A O 1
ATOM 1338 N N . PHE A 1 168 ? -6.991 10.864 2.376 1.00 98.25 168 PHE A N 1
ATOM 1339 C CA . PHE A 1 168 ? -7.150 11.205 0.960 1.00 98.25 168 PHE A CA 1
ATOM 1340 C C . PHE A 1 168 ? -8.078 10.206 0.235 1.00 98.25 168 PHE A C 1
ATOM 1342 O O . PHE A 1 168 ? -7.642 9.504 -0.685 1.00 98.25 168 PHE A O 1
ATOM 1349 N N . PRO A 1 169 ? -9.358 10.097 0.636 1.00 98.06 169 PRO A 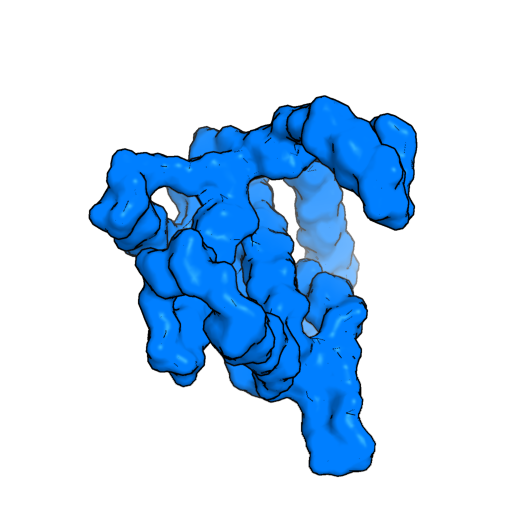N 1
ATOM 1350 C CA . PRO A 1 169 ? -10.256 9.070 0.106 1.00 98.06 169 PRO A CA 1
ATOM 1351 C C . PRO A 1 169 ? -10.581 9.251 -1.384 1.00 98.06 169 PRO A C 1
ATOM 1353 O O . PRO A 1 169 ? -10.692 8.257 -2.101 1.00 98.06 169 PRO A O 1
ATOM 1356 N N . GLU A 1 170 ? -10.678 10.488 -1.876 1.00 98.44 170 GLU A N 1
ATOM 1357 C CA . GLU A 1 170 ? -10.939 10.777 -3.293 1.00 98.44 170 GLU A CA 1
ATOM 1358 C C . GLU A 1 170 ? -9.726 10.430 -4.169 1.00 98.44 170 GLU A C 1
ATOM 1360 O O . GLU A 1 170 ? -9.868 9.871 -5.255 1.00 98.44 170 GLU A O 1
ATOM 1365 N N . LEU A 1 171 ? -8.519 10.719 -3.675 1.00 98.31 171 LEU A N 1
ATOM 1366 C CA . LEU A 1 171 ? -7.272 10.357 -4.348 1.00 98.31 171 LEU A CA 1
ATOM 1367 C C . LEU A 1 171 ? -7.087 8.835 -4.382 1.00 98.31 171 LEU A C 1
ATOM 1369 O O . LEU A 1 171 ? -6.733 8.283 -5.417 1.00 98.31 171 LEU A O 1
ATOM 1373 N N . THR A 1 172 ? -7.392 8.162 -3.270 1.00 98.38 172 THR A N 1
ATOM 1374 C CA . THR A 1 172 ? -7.374 6.694 -3.158 1.00 98.38 172 THR A CA 1
ATOM 1375 C C . THR A 1 172 ? -8.280 6.049 -4.199 1.00 98.38 172 THR A C 1
ATOM 1377 O O . THR A 1 172 ? -7.860 5.137 -4.907 1.00 98.38 172 THR A O 1
ATOM 1380 N N . GLU A 1 173 ? -9.509 6.553 -4.327 1.00 98.31 173 GLU A N 1
ATOM 1381 C CA . GLU A 1 173 ? -10.453 6.084 -5.336 1.00 98.31 173 GLU A CA 1
ATOM 1382 C C . GLU A 1 173 ? -9.917 6.291 -6.752 1.00 98.31 173 GLU A C 1
ATOM 1384 O O . GLU A 1 173 ? -9.868 5.342 -7.535 1.00 98.31 173 GLU A O 1
ATOM 1389 N N . ARG A 1 174 ? -9.453 7.502 -7.074 1.00 97.88 174 ARG A N 1
ATOM 1390 C CA . ARG A 1 174 ? -8.917 7.808 -8.404 1.00 97.88 174 ARG A CA 1
ATOM 1391 C C . ARG A 1 174 ? -7.740 6.901 -8.764 1.00 97.88 174 ARG A C 1
ATOM 1393 O O . ARG A 1 174 ? -7.729 6.331 -9.851 1.00 97.88 174 ARG A O 1
ATOM 1400 N N . MET A 1 175 ? -6.786 6.736 -7.847 1.00 97.06 175 MET A N 1
ATOM 1401 C CA . MET A 1 175 ? -5.605 5.893 -8.053 1.00 97.06 175 MET A CA 1
ATOM 1402 C C . MET A 1 175 ? -5.967 4.422 -8.260 1.00 97.06 175 MET A C 1
ATOM 1404 O O . MET A 1 175 ? -5.344 3.752 -9.084 1.00 97.06 175 MET A O 1
ATOM 1408 N N . TYR A 1 176 ? -6.973 3.917 -7.538 1.00 96.50 176 TYR A N 1
ATOM 1409 C CA . TYR A 1 176 ? -7.457 2.552 -7.721 1.00 96.50 176 TYR A CA 1
ATOM 1410 C C . TYR A 1 176 ? -8.118 2.374 -9.089 1.00 96.50 176 TYR A C 1
ATOM 1412 O O . TYR A 1 176 ? -7.710 1.508 -9.863 1.00 96.50 176 TYR A O 1
ATOM 1420 N N . ARG A 1 177 ? -9.096 3.226 -9.421 1.00 95.94 177 ARG A N 1
ATOM 1421 C CA . ARG A 1 177 ? -9.835 3.122 -10.688 1.00 95.94 177 ARG A CA 1
ATOM 1422 C C . ARG A 1 177 ? -8.905 3.258 -11.891 1.00 95.94 177 ARG A C 1
ATOM 1424 O O . ARG A 1 177 ? -9.020 2.491 -12.841 1.00 95.94 177 ARG A O 1
ATOM 1431 N N . ASN A 1 178 ? -7.927 4.160 -11.828 1.00 93.44 178 ASN A N 1
ATOM 1432 C CA . ASN A 1 178 ? -6.911 4.303 -12.870 1.00 93.44 178 ASN A CA 1
ATOM 1433 C C . ASN A 1 178 ? -6.076 3.033 -13.076 1.00 93.44 178 ASN A C 1
ATOM 1435 O O . ASN A 1 178 ? -5.744 2.704 -14.210 1.00 93.44 178 ASN A O 1
ATOM 1439 N N . ALA A 1 179 ? -5.736 2.324 -11.999 1.00 89.50 179 ALA A N 1
ATOM 1440 C CA . ALA A 1 179 ? -4.910 1.125 -12.078 1.00 89.50 179 ALA A CA 1
ATOM 1441 C C . ALA A 1 179 ? -5.694 -0.133 -12.492 1.00 89.50 179 ALA A C 1
ATOM 1443 O O . ALA A 1 179 ? -5.142 -0.979 -13.195 1.00 89.50 179 ALA A O 1
ATOM 1444 N N . PHE A 1 180 ? -6.948 -0.273 -12.050 1.00 89.69 180 PHE A N 1
ATOM 1445 C CA . PHE A 1 180 ? -7.671 -1.552 -12.110 1.00 89.69 180 PHE A CA 1
ATOM 1446 C C . PHE A 1 180 ? -8.976 -1.524 -12.915 1.00 89.69 180 PHE A C 1
ATOM 1448 O O . PHE A 1 180 ? -9.412 -2.576 -13.379 1.00 89.69 180 PHE A O 1
ATOM 1455 N N . GLU A 1 181 ? -9.579 -0.353 -13.137 1.00 90.94 181 GLU A N 1
ATOM 1456 C CA . GLU A 1 181 ? -10.836 -0.219 -13.894 1.00 90.94 181 GLU A CA 1
ATOM 1457 C C . GLU A 1 181 ? -10.621 0.405 -15.279 1.00 90.94 181 GLU A C 1
ATOM 1459 O O . GLU A 1 181 ? -11.230 -0.023 -16.259 1.00 90.94 181 GLU A O 1
ATOM 1464 N N . ASN A 1 182 ? -9.704 1.368 -15.390 1.00 88.94 182 ASN A N 1
ATOM 1465 C CA . ASN A 1 182 ? -9.420 2.115 -16.617 1.00 88.94 182 ASN A CA 1
ATOM 1466 C C . ASN A 1 182 ? -8.267 1.488 -17.419 1.00 88.94 182 ASN A C 1
ATOM 1468 O O . ASN A 1 182 ? -7.293 2.155 -17.767 1.00 88.94 182 ASN A O 1
ATOM 1472 N N . ILE A 1 183 ? -8.357 0.186 -17.691 1.00 84.06 183 ILE A N 1
ATOM 1473 C CA . ILE A 1 183 ? -7.288 -0.551 -18.375 1.00 84.06 183 ILE A CA 1
ATOM 1474 C C . ILE A 1 183 ? -7.230 -0.155 -19.856 1.00 84.06 183 ILE A C 1
ATOM 1476 O O . ILE A 1 183 ? -8.219 -0.241 -20.583 1.00 84.06 183 ILE A O 1
ATOM 1480 N N . ASP A 1 184 ? -6.037 0.228 -20.312 1.00 86.56 184 ASP A N 1
ATOM 1481 C CA . ASP A 1 184 ? -5.740 0.490 -21.720 1.00 86.56 184 ASP A CA 1
ATOM 1482 C C . ASP A 1 184 ? -5.820 -0.818 -22.528 1.00 86.56 184 ASP A C 1
ATOM 1484 O O . ASP A 1 184 ? -4.902 -1.646 -22.527 1.00 86.56 184 ASP A O 1
ATOM 1488 N N . MET A 1 185 ? -6.955 -1.017 -23.200 1.00 87.50 185 MET A N 1
ATOM 1489 C CA . MET A 1 185 ? -7.233 -2.222 -23.982 1.00 87.50 185 MET A CA 1
ATOM 1490 C C . MET A 1 185 ? -6.356 -2.351 -25.231 1.00 87.50 185 MET A C 1
ATOM 1492 O O . MET A 1 185 ? -6.132 -3.478 -25.690 1.00 87.50 185 MET A O 1
ATOM 1496 N N . ASP A 1 186 ? -5.832 -1.242 -25.756 1.00 88.88 186 ASP A N 1
ATOM 1497 C CA . ASP A 1 186 ? -4.928 -1.263 -26.905 1.00 88.88 186 ASP A CA 1
ATOM 1498 C C . ASP A 1 186 ? -3.576 -1.829 -26.467 1.00 88.88 186 ASP A C 1
ATOM 1500 O O . ASP A 1 186 ? -3.106 -2.821 -27.034 1.00 88.88 186 ASP A O 1
ATOM 1504 N N . ARG A 1 187 ? -3.014 -1.308 -25.368 1.00 85.38 187 ARG A N 1
ATOM 1505 C CA . ARG A 1 187 ? -1.796 -1.866 -24.756 1.00 85.38 187 ARG A CA 1
ATOM 1506 C C . ARG A 1 187 ? -1.984 -3.301 -24.277 1.00 85.38 187 ARG A C 1
ATOM 1508 O O . ARG A 1 187 ? -1.072 -4.113 -24.426 1.00 85.38 187 ARG A O 1
ATOM 1515 N N . TRP A 1 188 ? -3.149 -3.639 -23.722 1.00 86.50 188 TRP A N 1
ATOM 1516 C CA . TRP A 1 188 ? -3.470 -5.010 -23.308 1.00 86.50 188 TRP A CA 1
ATOM 1517 C C . TRP A 1 188 ? -3.431 -5.980 -24.496 1.00 86.50 188 TRP A C 1
ATOM 1519 O O . TRP A 1 188 ? -2.855 -7.068 -24.416 1.00 86.50 188 TRP A O 1
ATOM 1529 N N . SER A 1 189 ? -4.013 -5.571 -25.624 1.00 87.50 189 SER A N 1
ATOM 1530 C CA . SER A 1 189 ? -4.044 -6.364 -26.854 1.00 87.50 189 SER A CA 1
ATOM 1531 C C . SER A 1 189 ? -2.659 -6.483 -27.492 1.00 87.50 189 SER A C 1
ATOM 1533 O O . SER A 1 189 ? -2.267 -7.574 -27.909 1.00 87.50 189 SER A O 1
ATOM 1535 N N . GLU A 1 190 ? -1.885 -5.397 -27.510 1.00 88.19 190 GLU A N 1
ATOM 1536 C CA . GLU A 1 190 ? -0.500 -5.374 -27.991 1.00 88.19 190 GLU A CA 1
ATOM 1537 C C . GLU A 1 190 ? 0.401 -6.300 -27.156 1.00 88.19 190 GLU A C 1
ATOM 1539 O O . GLU A 1 190 ? 1.099 -7.157 -27.702 1.00 88.19 190 GLU A O 1
ATOM 1544 N N . ALA A 1 191 ? 0.323 -6.219 -25.825 1.00 84.06 191 ALA A N 1
ATOM 1545 C CA . ALA A 1 191 ? 1.037 -7.099 -24.901 1.00 84.06 191 ALA A CA 1
ATOM 1546 C C . ALA A 1 191 ? 0.790 -8.589 -25.202 1.00 84.06 191 ALA A C 1
ATOM 1548 O O . ALA A 1 191 ? 1.732 -9.390 -25.239 1.00 84.06 191 ALA A O 1
ATOM 1549 N N . ARG A 1 192 ? -0.468 -8.961 -25.477 1.00 88.38 192 ARG A N 1
ATOM 1550 C CA . ARG A 1 192 ? -0.839 -10.324 -25.8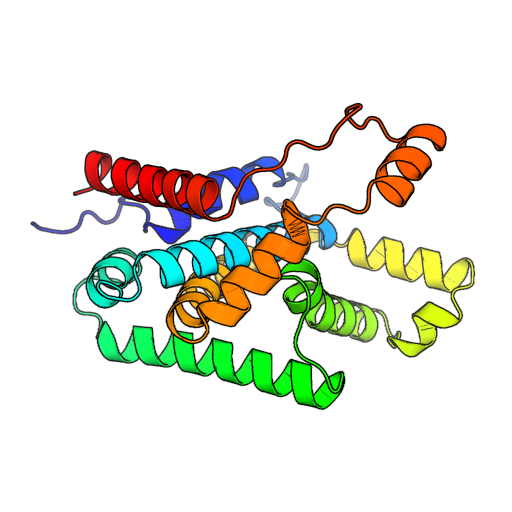95 1.00 88.38 192 ARG A CA 1
ATOM 1551 C C . ARG A 1 192 ? -0.253 -10.697 -27.246 1.00 88.38 192 ARG A C 1
ATOM 1553 O O . ARG A 1 192 ? 0.276 -11.797 -27.388 1.00 88.38 192 ARG A O 1
ATOM 1560 N N . ALA A 1 193 ? -0.320 -9.795 -28.223 1.00 89.12 193 ALA A N 1
ATOM 1561 C CA . ALA A 1 193 ? 0.262 -10.014 -29.546 1.00 89.12 193 ALA A CA 1
ATOM 1562 C C . ALA A 1 193 ? 1.783 -10.250 -29.476 1.00 89.12 193 ALA A C 1
ATOM 1564 O O . ALA A 1 193 ? 2.329 -11.005 -30.279 1.00 89.12 193 ALA A O 1
ATOM 1565 N N . HIS A 1 194 ? 2.453 -9.683 -28.469 1.00 89.19 194 HIS A N 1
ATOM 1566 C CA . HIS A 1 194 ? 3.870 -9.906 -28.176 1.00 89.19 194 HIS A CA 1
ATOM 1567 C C . HIS A 1 194 ? 4.166 -11.128 -27.288 1.00 89.19 194 HIS A C 1
ATOM 1569 O O . HIS A 1 194 ? 5.308 -11.324 -26.872 1.00 89.19 194 HIS A O 1
ATOM 1575 N N . GLY A 1 195 ? 3.176 -11.989 -27.038 1.00 81.88 195 GLY A N 1
ATOM 1576 C CA . GLY A 1 195 ? 3.370 -13.292 -26.399 1.00 81.88 195 GLY A CA 1
ATOM 1577 C C . GLY A 1 195 ? 3.217 -13.302 -24.879 1.00 81.88 195 GLY A C 1
ATOM 1578 O O . GLY A 1 195 ? 3.490 -14.331 -24.258 1.00 81.88 195 GLY A O 1
ATOM 1579 N N . LEU A 1 196 ? 2.756 -12.207 -24.259 1.00 83.44 196 LEU A N 1
ATOM 1580 C CA . LEU A 1 196 ? 2.363 -12.249 -22.850 1.00 83.44 196 LEU A CA 1
ATOM 1581 C C . LEU A 1 196 ? 1.101 -13.103 -22.689 1.00 83.44 196 LEU A C 1
ATOM 1583 O O . LEU A 1 196 ? 0.111 -12.935 -23.404 1.00 83.44 196 LEU A O 1
ATOM 1587 N N . THR A 1 197 ? 1.136 -14.034 -21.734 1.00 85.69 197 THR A N 1
ATOM 1588 C CA . THR A 1 197 ? 0.017 -14.941 -21.437 1.00 85.69 197 THR A CA 1
ATOM 1589 C C . THR A 1 197 ? -1.058 -14.208 -20.632 1.00 85.69 197 THR A C 1
ATOM 1591 O O . THR A 1 197 ? -1.215 -14.431 -19.435 1.00 85.69 197 THR A O 1
ATOM 1594 N N . LEU A 1 198 ? -1.774 -13.292 -21.288 1.00 82.94 198 LEU A N 1
ATOM 1595 C CA . LEU A 1 198 ? -2.894 -12.549 -20.708 1.00 82.94 198 LEU A CA 1
ATOM 1596 C C . LEU A 1 198 ? -4.228 -13.069 -21.255 1.00 82.94 198 LEU A C 1
ATOM 1598 O O . LEU A 1 198 ? -4.322 -13.532 -22.401 1.00 82.94 198 LEU A O 1
ATOM 1602 N N . SER A 1 199 ? -5.274 -12.960 -20.438 1.00 85.19 199 SER A N 1
ATOM 1603 C CA . SER A 1 199 ? -6.653 -13.236 -20.840 1.00 85.19 199 SER A CA 1
ATOM 1604 C C . SER A 1 199 ? -7.117 -12.284 -21.944 1.00 85.19 199 SER A C 1
ATOM 1606 O O . SER A 1 199 ? -6.570 -11.198 -22.131 1.00 85.19 199 SER A O 1
ATOM 1608 N N . GLU A 1 200 ? -8.148 -12.681 -22.694 1.00 84.38 200 GLU A N 1
ATOM 1609 C CA . GLU A 1 200 ? -8.692 -11.843 -23.770 1.00 84.38 200 GLU A CA 1
ATOM 1610 C C . GLU A 1 200 ? -9.241 -10.512 -23.275 1.00 84.38 200 GLU A C 1
ATOM 1612 O O . GLU A 1 200 ? -9.039 -9.483 -23.914 1.00 84.38 200 GLU A O 1
ATOM 1617 N N . LYS A 1 201 ? -9.861 -10.536 -22.098 1.00 84.06 201 LYS A N 1
ATOM 1618 C CA . LYS A 1 201 ? -10.280 -9.345 -21.376 1.00 84.06 201 LYS A CA 1
ATOM 1619 C C . LYS A 1 201 ? -9.624 -9.353 -20.002 1.00 84.06 201 LYS A C 1
ATOM 1621 O O . LYS A 1 201 ? -9.557 -10.430 -19.395 1.00 84.06 201 LYS A O 1
ATOM 1626 N N . PRO A 1 202 ? -9.134 -8.206 -19.518 1.00 84.19 202 PRO A N 1
ATOM 1627 C CA . PRO A 1 202 ? -8.660 -8.115 -18.152 1.00 84.19 202 PRO A CA 1
ATOM 1628 C C . PRO A 1 202 ? -9.812 -8.399 -17.185 1.00 84.19 202 PRO A C 1
ATOM 1630 O O . PRO A 1 202 ? -10.964 -8.045 -17.446 1.00 84.19 202 PRO A O 1
ATOM 1633 N N . THR A 1 203 ? -9.497 -9.040 -16.065 1.00 86.69 203 THR A N 1
ATOM 1634 C CA . THR A 1 203 ? -10.426 -9.111 -14.939 1.00 86.69 203 THR A CA 1
ATOM 1635 C C . THR A 1 203 ? -10.440 -7.743 -14.271 1.00 86.69 203 THR A C 1
ATOM 1637 O O . THR A 1 203 ? -9.434 -7.336 -13.695 1.00 86.69 203 THR A O 1
ATOM 1640 N N . ILE A 1 204 ? -11.562 -7.038 -14.381 1.00 89.62 204 ILE A N 1
ATOM 1641 C CA . ILE A 1 204 ? -11.776 -5.754 -13.715 1.00 89.62 204 ILE A CA 1
ATOM 1642 C C . ILE A 1 204 ? -12.487 -6.040 -12.397 1.00 89.62 204 ILE A C 1
ATOM 1644 O O . ILE A 1 204 ? -13.574 -6.613 -12.407 1.00 89.62 204 ILE A O 1
ATOM 1648 N N . ILE A 1 205 ? -11.858 -5.652 -11.292 1.00 91.25 205 ILE A N 1
ATOM 1649 C CA . ILE A 1 205 ? -12.459 -5.642 -9.956 1.00 91.25 205 ILE A CA 1
ATOM 1650 C C . ILE A 1 205 ? -12.782 -4.182 -9.661 1.00 91.25 205 ILE A C 1
ATOM 1652 O O . ILE A 1 205 ? -11.903 -3.328 -9.803 1.00 91.25 205 ILE A O 1
ATOM 1656 N N . SER A 1 206 ? -14.034 -3.881 -9.313 1.00 95.44 206 SER A N 1
ATOM 1657 C CA . SER A 1 206 ? -14.392 -2.502 -8.972 1.00 95.44 206 SER A CA 1
ATOM 1658 C C . SER A 1 206 ? -13.843 -2.125 -7.597 1.00 95.44 206 SER A C 1
ATOM 1660 O O . SER A 1 206 ? -13.593 -2.990 -6.756 1.00 95.44 206 SER A O 1
ATOM 1662 N N . LEU A 1 207 ? -13.690 -0.828 -7.333 1.00 96.06 207 LEU A N 1
ATOM 1663 C CA . LEU A 1 207 ? -13.284 -0.340 -6.016 1.00 96.06 207 LEU A CA 1
ATOM 1664 C C . LEU A 1 207 ? -14.194 -0.880 -4.909 1.00 96.06 207 LEU A C 1
ATOM 1666 O O . LEU A 1 207 ? -13.703 -1.299 -3.868 1.00 96.06 207 LEU A O 1
ATOM 1670 N N . GLU A 1 208 ? -15.504 -0.885 -5.132 1.00 96.88 208 GLU A N 1
ATOM 1671 C CA . GLU A 1 208 ? -16.494 -1.366 -4.168 1.00 96.88 208 GLU A CA 1
ATOM 1672 C C . GLU A 1 208 ? -16.342 -2.871 -3.908 1.00 96.88 208 GLU A C 1
ATOM 1674 O O . GLU A 1 208 ? -16.342 -3.299 -2.756 1.00 96.88 208 GLU A O 1
ATOM 1679 N N . GLU A 1 209 ? -16.137 -3.672 -4.958 1.00 96.06 209 GLU A N 1
ATOM 1680 C CA . GLU A 1 209 ? -15.869 -5.107 -4.815 1.00 96.06 209 GLU A CA 1
ATOM 1681 C C . GLU A 1 209 ? -14.557 -5.352 -4.057 1.00 96.06 209 GLU A C 1
ATOM 1683 O O . GLU A 1 209 ? -14.488 -6.202 -3.168 1.00 96.06 209 GLU A O 1
ATOM 1688 N N . GLN A 1 210 ? -13.520 -4.565 -4.342 1.00 95.25 210 GLN A N 1
ATOM 1689 C CA . GLN A 1 210 ? -12.253 -4.653 -3.628 1.00 95.25 210 GLN A CA 1
ATOM 1690 C C . GLN A 1 210 ? -12.378 -4.220 -2.163 1.00 95.25 210 GLN A C 1
ATOM 1692 O O . GLN A 1 210 ? -11.747 -4.825 -1.294 1.00 95.25 210 GLN A O 1
ATOM 1697 N N . GLU A 1 211 ? -13.191 -3.207 -1.858 1.00 96.19 211 GLU A N 1
ATOM 1698 C CA . GLU A 1 211 ? -13.526 -2.838 -0.482 1.00 96.19 211 GLU A CA 1
ATOM 1699 C C . GLU A 1 211 ? -14.193 -4.008 0.243 1.00 96.19 211 GLU A C 1
ATOM 1701 O O . GLU A 1 211 ? -13.764 -4.358 1.344 1.00 96.19 211 GLU A O 1
ATOM 1706 N N . ASP A 1 212 ? -15.166 -4.670 -0.382 1.00 96.31 212 ASP A N 1
ATOM 1707 C CA . ASP A 1 212 ? -15.839 -5.838 0.190 1.00 96.31 212 ASP A CA 1
ATOM 1708 C C . ASP A 1 212 ? -14.877 -7.011 0.425 1.00 96.31 212 ASP A C 1
ATOM 1710 O O . ASP A 1 212 ? -14.932 -7.649 1.485 1.00 96.31 212 ASP A O 1
ATOM 1714 N N . ILE A 1 213 ? -13.947 -7.267 -0.501 1.00 93.50 213 ILE A N 1
ATOM 1715 C CA . ILE A 1 213 ? -12.899 -8.288 -0.345 1.00 93.50 213 ILE A CA 1
ATOM 1716 C C . ILE A 1 213 ? -12.036 -7.978 0.881 1.00 93.50 213 ILE A C 1
ATOM 1718 O O . ILE A 1 213 ? -11.904 -8.816 1.778 1.00 93.50 213 ILE A O 1
ATOM 1722 N N . VAL A 1 214 ? -11.478 -6.768 0.961 1.00 93.06 214 VAL A N 1
ATOM 1723 C CA . VAL A 1 214 ? -10.569 -6.392 2.053 1.00 93.06 214 VAL A CA 1
ATOM 1724 C C . VAL A 1 214 ? -11.308 -6.374 3.394 1.00 93.06 214 VAL A C 1
ATOM 1726 O O . VAL A 1 214 ? -10.792 -6.859 4.402 1.00 93.06 214 VAL A O 1
ATOM 1729 N N . LEU A 1 215 ? -12.552 -5.894 3.426 1.00 94.31 215 LEU A N 1
ATOM 1730 C CA . LEU A 1 215 ? -13.387 -5.927 4.626 1.00 94.31 215 LEU A CA 1
ATOM 1731 C C . LEU A 1 215 ? -13.744 -7.350 5.062 1.00 94.31 215 LEU A C 1
ATOM 1733 O O . LEU A 1 215 ? -13.816 -7.604 6.267 1.00 94.31 215 LEU A O 1
ATOM 1737 N N . SER A 1 216 ? -13.937 -8.272 4.119 1.00 93.75 216 SER A N 1
ATOM 1738 C CA . SER A 1 216 ? -14.180 -9.687 4.414 1.00 93.75 216 SER A CA 1
ATOM 1739 C C . SER A 1 216 ? -12.951 -10.351 5.030 1.00 93.75 216 SER A C 1
ATOM 1741 O O . SER A 1 216 ? -13.093 -11.127 5.973 1.00 93.75 216 SER A O 1
ATOM 1743 N N . MET A 1 217 ? -11.742 -9.991 4.585 1.00 91.44 217 MET A N 1
ATOM 1744 C CA . MET A 1 217 ? -10.499 -10.447 5.221 1.00 91.44 217 MET A CA 1
ATOM 1745 C C . MET A 1 217 ? -10.390 -9.948 6.668 1.00 91.44 217 MET A C 1
ATOM 1747 O O . MET A 1 217 ? -10.044 -10.717 7.563 1.00 91.44 217 MET A O 1
ATOM 1751 N N . VAL A 1 218 ? -10.752 -8.684 6.926 1.00 91.56 218 VAL A N 1
ATOM 1752 C CA . VAL A 1 218 ? -10.810 -8.141 8.296 1.00 91.56 218 VAL A CA 1
ATOM 1753 C C . VAL A 1 218 ? -11.865 -8.867 9.135 1.00 91.56 218 VAL A C 1
ATOM 1755 O O . VAL A 1 218 ? -11.620 -9.169 10.299 1.00 91.56 218 VAL A O 1
ATOM 1758 N N . ALA A 1 219 ? -13.035 -9.167 8.569 1.00 91.81 219 ALA A N 1
ATOM 1759 C CA . ALA A 1 219 ? -14.080 -9.907 9.273 1.00 91.81 219 ALA A CA 1
ATOM 1760 C C . ALA A 1 219 ? -13.640 -11.339 9.623 1.00 91.81 219 ALA A C 1
ATOM 1762 O O . ALA A 1 219 ? -13.908 -11.794 10.733 1.00 91.81 219 ALA A O 1
ATOM 1763 N N . ALA A 1 220 ? -12.933 -12.017 8.713 1.00 90.69 220 ALA A N 1
ATOM 1764 C CA . ALA A 1 220 ? -12.355 -13.336 8.959 1.00 90.69 220 ALA A CA 1
ATOM 1765 C C . ALA A 1 220 ? -11.342 -13.292 10.111 1.00 90.69 220 ALA A C 1
ATOM 1767 O O . ALA A 1 220 ? -11.456 -14.078 11.048 1.00 90.69 220 ALA A O 1
ATOM 1768 N N . TYR A 1 221 ? -10.439 -12.306 10.099 1.00 89.69 221 TYR A N 1
ATOM 1769 C CA . TYR A 1 221 ? -9.500 -12.074 11.195 1.00 89.69 221 TYR A CA 1
ATOM 1770 C C . TYR A 1 221 ? -10.217 -11.873 12.539 1.00 89.69 221 TYR A C 1
ATOM 1772 O O . TYR A 1 221 ? -9.908 -12.545 13.520 1.00 89.69 221 TYR A O 1
ATOM 1780 N N . VAL A 1 222 ? -11.217 -10.988 12.590 1.00 88.62 222 VAL A N 1
ATOM 1781 C CA . VAL A 1 222 ? -11.987 -10.745 13.822 1.00 88.62 222 VAL A CA 1
ATOM 1782 C C . VAL A 1 222 ? -12.704 -12.018 14.283 1.00 88.62 222 VAL A C 1
ATOM 1784 O O . VAL A 1 222 ? -12.740 -12.295 15.472 1.00 88.62 222 VAL A O 1
ATOM 1787 N N . SER A 1 223 ? -13.249 -12.823 13.370 1.00 89.00 223 SER A N 1
ATOM 1788 C CA . SER A 1 223 ? -13.918 -14.077 13.737 1.00 89.00 223 SER A CA 1
ATOM 1789 C C . SER A 1 223 ? -12.969 -15.137 14.304 1.00 89.00 223 SER A C 1
ATOM 1791 O O . SER A 1 223 ? -13.427 -16.021 15.027 1.00 89.00 223 SER A O 1
ATOM 1793 N N . GLU A 1 224 ? -11.693 -15.108 13.924 1.00 86.50 224 GLU A N 1
ATOM 1794 C CA . GLU A 1 224 ? -10.692 -16.097 14.329 1.00 86.50 224 GLU A CA 1
ATOM 1795 C C . GLU A 1 224 ? -9.959 -15.684 15.616 1.00 86.50 224 GLU A C 1
ATOM 1797 O O . GLU A 1 224 ? -9.600 -16.548 16.417 1.00 86.50 224 GLU A O 1
ATOM 1802 N N . TYR A 1 225 ? -9.791 -14.375 15.843 1.00 81.06 225 TYR A N 1
ATOM 1803 C CA . TYR A 1 225 ? -8.908 -13.827 16.880 1.00 81.06 225 TYR A CA 1
ATOM 1804 C C . TYR A 1 225 ? -9.572 -12.804 17.832 1.00 81.06 225 TYR A C 1
ATOM 1806 O O . TYR A 1 225 ? -8.859 -12.117 18.560 1.00 81.06 225 TYR A O 1
ATOM 1814 N N . SER A 1 226 ? -10.904 -12.621 17.833 1.00 68.19 226 SER A N 1
ATOM 1815 C CA . SER A 1 226 ? -11.612 -11.669 18.733 1.00 68.19 226 SER A CA 1
ATOM 1816 C C . SER A 1 226 ? -12.716 -12.279 19.594 1.00 68.19 226 SER A C 1
ATOM 1818 O O . SER A 1 226 ? -13.339 -13.279 19.180 1.00 68.19 226 SER A O 1
#

Radius of gyration: 18.9 Å; chains: 1; bounding box: 42×42×58 Å

pLDDT: mean 85.91, std 11.38, range [37.53, 98.44]

Organism: NCBI:txid412755

Sequence (226 aa):
MPYKEEEPFLISYLGAPAVTNVIKTRLLGGPYISFHDFFLVLSYLYTTGAILGRARRSKLSILVKMLVVPGAEVNKFVKFLQENAKKRLEEFRNELGNEPDTFFEFIYFREVESALEGAGLSLTDIVKINTRRKNKLIKAFDEKVALKKASPIITLYEEEGIGFGSAFPELTERMYRNAFENIDMDRWSEARAHGLTLSEKPTIISLEEQEDIVLSMVAAYVSEYS

Secondary structure (DSSP, 8-state):
-PPPTTPPPHHHHHHHHHHHTT-EEETTEEEEEEHHHHHHHHHHHHHHHHHHHHHTGGGHHHHHHTTS-TT--HHHHHHHHHHHHHHHHHHHHHHHSS--SSHHHHHHHHHHHHHHHHTT--HHHHTT--HHHHHHHHHHHT-EEEHHHHHHHHHHHHHHHHHHHHH-HHHHHHHHHHHHTS--HHHHHHHHHTT----SS--PPPHHHHHHHHHHHHHHHHHHH-

Foldseek 3Di:
DDDDPPQDQLLCLLLVVLVVVQWDCDPPDAIWGFLLSLLVSLLVLLLLLLLQLQLCLVPLLVS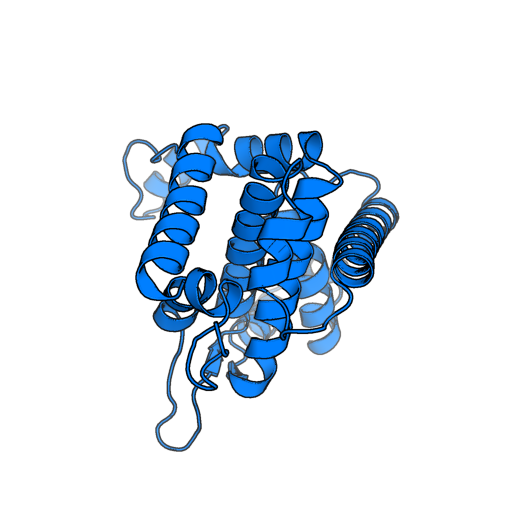QVSVDDPPDPSVVLLVVLLVVLVVLQVVCCVVPVDGDQASSCSSVVVSLQVLQVVLVHHPVVVVVDDPVNVVSSVVSRRDIGHCVRSVVVSSSSNSSSSSNNSNPVVSSQSNLCSVAVVDDLVVVVVCVVVPPPDDNDDDGQHSVNSSVVSVVSVVVSVVVRD